Protein AF-A0A6P8T2M9-F1 (afdb_monomer_lite)

Foldseek 3Di:
DDDDDDDDDDDPPDDPPPPPPDPPPVCLLVVLLVVLLVQLVVQCVDPLADVLSVVCSVVLSVQLLCLQQVDQALVLLLVSQLCVLCVLQVRAADPDPSRGGDPDDRCPPVHVPRDRDHPPGPNSVSSSCSSVPPVNSVSSSPRHNDPDCVLVVQLVVLLCVLPPPPDDDDPVSSVVSNVVSVVVSVVCVPDDADADPVRDGDDD

Structure (mmCIF, N/CA/C/O backbone):
data_AF-A0A6P8T2M9-F1
#
_entry.id   AF-A0A6P8T2M9-F1
#
loop_
_atom_site.group_PDB
_atom_site.id
_atom_site.type_symbol
_atom_site.label_atom_id
_atom_site.label_alt_id
_atom_site.label_comp_id
_atom_site.label_asym_id
_atom_site.label_entity_id
_atom_site.label_seq_id
_atom_site.pdbx_PDB_ins_code
_atom_site.Cartn_x
_atom_site.Cartn_y
_atom_site.Cartn_z
_atom_site.occupancy
_atom_site.B_iso_or_equiv
_atom_site.auth_seq_id
_atom_site.auth_comp_id
_atom_site.auth_asym_id
_atom_site.auth_atom_id
_atom_site.pdbx_PDB_model_num
ATOM 1 N N . MET A 1 1 ? 12.873 41.164 -66.338 1.00 36.22 1 MET A N 1
ATOM 2 C CA . MET A 1 1 ? 12.572 39.907 -65.615 1.00 36.22 1 MET A CA 1
ATOM 3 C C . MET A 1 1 ? 12.542 40.234 -64.127 1.00 36.22 1 MET A C 1
ATOM 5 O O . MET A 1 1 ? 13.583 40.484 -63.548 1.00 36.22 1 MET A O 1
ATOM 9 N N . TYR A 1 2 ? 11.404 40.745 -63.668 1.00 24.83 2 TYR A N 1
ATOM 10 C CA . TYR A 1 2 ? 10.386 40.065 -62.851 1.00 24.83 2 TYR A CA 1
ATOM 11 C C . TYR A 1 2 ? 10.741 39.949 -61.359 1.00 24.83 2 TYR A C 1
ATOM 13 O O . TYR A 1 2 ? 11.508 39.104 -60.917 1.00 24.83 2 TYR A O 1
ATOM 21 N N . ILE A 1 3 ? 10.112 40.870 -60.632 1.00 33.56 3 ILE A N 1
ATOM 22 C CA . ILE A 1 3 ? 9.937 40.993 -59.188 1.00 33.56 3 ILE A CA 1
ATOM 23 C C . ILE A 1 3 ? 8.990 39.869 -58.735 1.00 33.56 3 ILE A C 1
ATOM 25 O O . ILE A 1 3 ? 7.999 39.606 -59.415 1.00 33.56 3 ILE A O 1
ATOM 29 N N . GLY A 1 4 ? 9.253 39.231 -57.590 1.00 29.03 4 GLY A N 1
ATOM 30 C CA . GLY A 1 4 ? 8.421 38.136 -57.081 1.00 29.03 4 GLY A CA 1
ATOM 31 C C . GLY A 1 4 ? 8.500 37.973 -55.564 1.00 29.03 4 GLY A C 1
ATOM 32 O O . GLY A 1 4 ? 9.333 37.243 -55.044 1.00 29.03 4 GLY A O 1
ATOM 33 N N . TRP A 1 5 ? 7.612 38.681 -54.871 1.00 25.11 5 TRP A N 1
ATOM 34 C CA . TRP A 1 5 ? 7.290 38.583 -53.448 1.00 25.11 5 TRP A CA 1
ATOM 35 C C . TRP A 1 5 ? 6.968 37.150 -52.987 1.00 25.11 5 TRP A C 1
ATOM 37 O O . TRP A 1 5 ? 6.127 36.517 -53.616 1.00 25.11 5 TRP A O 1
ATOM 47 N N . TYR A 1 6 ? 7.424 36.728 -51.794 1.00 26.55 6 TYR A N 1
ATOM 48 C CA . TYR A 1 6 ? 6.519 36.039 -50.854 1.00 26.55 6 TYR A CA 1
ATOM 49 C C . TYR A 1 6 ? 6.975 36.060 -49.378 1.00 26.55 6 TYR A C 1
ATOM 51 O O . TYR A 1 6 ? 7.909 35.388 -48.961 1.00 26.55 6 TYR A O 1
ATOM 59 N N . LYS A 1 7 ? 6.220 36.850 -48.605 1.00 33.34 7 LYS A N 1
ATOM 60 C CA . LYS A 1 7 ? 5.746 36.660 -47.221 1.00 33.34 7 LYS A CA 1
ATOM 61 C C . LYS A 1 7 ? 6.699 36.119 -46.140 1.00 33.34 7 LYS A C 1
ATOM 63 O O . LYS A 1 7 ? 6.893 34.921 -45.971 1.00 33.34 7 LYS A O 1
ATOM 68 N N . ARG A 1 8 ? 7.021 37.046 -45.226 1.00 34.53 8 ARG A N 1
ATOM 69 C CA . ARG A 1 8 ? 6.901 36.881 -43.763 1.00 34.53 8 ARG A CA 1
ATOM 70 C C . ARG A 1 8 ? 5.846 35.821 -43.398 1.00 34.53 8 ARG A C 1
ATOM 72 O O . ARG A 1 8 ? 4.651 36.075 -43.533 1.00 34.53 8 ARG A O 1
ATOM 79 N N . GLN A 1 9 ? 6.289 34.678 -42.887 1.00 30.14 9 GLN A N 1
ATOM 80 C CA . GLN A 1 9 ? 5.485 33.824 -42.017 1.00 30.14 9 GLN A CA 1
ATOM 81 C C . GLN A 1 9 ? 5.835 34.206 -40.580 1.00 30.14 9 GLN A C 1
ATOM 83 O O . GLN A 1 9 ? 6.997 34.197 -40.174 1.00 30.14 9 GLN A O 1
ATOM 88 N N . ALA A 1 10 ? 4.814 34.642 -39.853 1.00 30.92 10 ALA A N 1
ATOM 89 C CA . ALA A 1 10 ? 4.887 35.016 -38.457 1.00 30.92 10 ALA A CA 1
ATOM 90 C C . ALA A 1 10 ? 5.333 33.822 -37.605 1.00 30.92 10 ALA A C 1
ATOM 92 O O . ALA A 1 10 ? 4.840 32.707 -37.753 1.00 30.92 10 ALA A O 1
ATOM 93 N N . GLN A 1 11 ? 6.244 34.084 -36.675 1.00 30.66 11 GLN A N 1
ATOM 94 C CA . GLN A 1 11 ? 6.607 33.148 -35.626 1.00 30.66 11 GLN A CA 1
ATOM 95 C C . GLN A 1 11 ? 5.425 32.988 -34.658 1.00 30.66 11 GLN A C 1
ATOM 97 O O . GLN A 1 11 ? 5.020 33.985 -34.049 1.00 30.66 11 GLN A O 1
ATOM 102 N N . PRO A 1 12 ? 4.867 31.780 -34.457 1.00 30.19 12 PRO A N 1
ATOM 103 C CA . PRO A 1 12 ? 3.948 31.578 -33.354 1.00 30.19 12 PRO A CA 1
ATOM 104 C C . PRO A 1 12 ? 4.740 31.676 -32.045 1.00 30.19 12 PRO A C 1
ATOM 106 O O . PRO A 1 12 ? 5.520 30.794 -31.682 1.00 30.19 12 PRO A O 1
ATOM 109 N N . ARG A 1 13 ? 4.536 32.782 -31.320 1.00 39.72 13 ARG A N 1
ATOM 110 C CA . ARG A 1 13 ? 4.833 32.860 -29.888 1.00 39.72 13 ARG A CA 1
ATOM 111 C C . ARG A 1 13 ? 3.924 31.851 -29.195 1.00 39.72 13 ARG A C 1
ATOM 113 O O . ARG A 1 13 ? 2.711 32.034 -29.195 1.00 39.72 13 ARG A O 1
ATOM 120 N N . GLY A 1 14 ? 4.500 30.805 -28.609 1.00 38.84 14 GLY A N 1
ATOM 121 C CA . GLY A 1 14 ? 3.731 29.890 -27.763 1.00 38.84 14 GLY A CA 1
ATOM 122 C C . GLY A 1 14 ? 4.088 28.411 -27.845 1.00 38.84 14 GLY A C 1
ATOM 123 O O . GLY A 1 14 ? 3.194 27.588 -27.699 1.00 38.84 14 GLY A O 1
ATOM 124 N N . ALA A 1 15 ? 5.353 28.033 -28.018 1.00 27.72 15 ALA A N 1
ATOM 125 C CA . ALA A 1 15 ? 5.779 26.682 -27.664 1.00 27.72 15 ALA A CA 1
ATOM 126 C C . ALA A 1 15 ? 6.434 26.740 -26.281 1.00 27.72 15 ALA A C 1
ATOM 128 O O . ALA A 1 15 ? 7.616 27.041 -26.148 1.00 27.72 15 ALA A O 1
ATOM 129 N N . LYS A 1 16 ? 5.642 26.497 -25.227 1.00 30.25 16 LYS A N 1
ATOM 130 C CA . LYS A 1 16 ? 6.207 26.139 -23.923 1.00 30.25 16 LYS A CA 1
ATOM 131 C C . LYS A 1 16 ? 6.989 24.850 -24.136 1.00 30.25 16 LYS A C 1
ATOM 133 O O . LYS A 1 16 ? 6.386 23.796 -24.335 1.00 30.25 16 LYS A O 1
ATOM 138 N N . GLU A 1 17 ? 8.309 24.958 -24.116 1.00 25.72 17 GLU A N 1
ATOM 139 C CA . GLU A 1 17 ? 9.211 23.822 -24.051 1.00 25.72 17 GLU A CA 1
ATOM 140 C C . GLU A 1 17 ? 8.776 22.950 -22.871 1.00 25.72 17 GLU A C 1
ATOM 142 O O . GLU A 1 17 ? 8.844 23.342 -21.699 1.00 25.72 17 GLU A O 1
ATOM 147 N N . LYS A 1 18 ? 8.184 21.796 -23.190 1.00 28.03 18 LYS A N 1
ATOM 148 C CA . LYS A 1 18 ? 7.764 20.835 -22.181 1.00 28.03 18 LYS A CA 1
ATOM 149 C C . LYS A 1 18 ? 9.043 20.318 -21.544 1.00 28.03 18 LYS A C 1
ATOM 151 O O . LYS A 1 18 ? 9.732 19.498 -22.141 1.00 28.03 18 LYS A O 1
ATOM 156 N N . ARG A 1 19 ? 9.348 20.811 -20.335 1.00 30.70 19 ARG A N 1
ATOM 157 C CA . ARG A 1 19 ? 10.313 20.186 -19.419 1.00 30.70 19 ARG A CA 1
ATOM 158 C C . ARG A 1 19 ? 10.136 18.678 -19.528 1.00 30.70 19 ARG A C 1
ATOM 160 O O . ARG A 1 19 ? 9.033 18.188 -19.276 1.00 30.70 19 ARG A O 1
ATOM 167 N N . GLY A 1 20 ? 11.204 18.004 -19.950 1.00 28.78 20 GLY A N 1
ATOM 168 C CA . GLY A 1 20 ? 11.226 16.571 -20.202 1.00 28.78 20 GLY A CA 1
ATOM 169 C C . GLY A 1 20 ? 10.484 15.810 -19.111 1.00 28.78 20 GLY A C 1
ATOM 170 O O . GLY A 1 20 ? 10.698 16.058 -17.919 1.00 28.78 20 GLY A O 1
ATOM 171 N N . SER A 1 21 ? 9.577 14.926 -19.535 1.00 33.12 21 SER A N 1
ATOM 172 C CA . SER A 1 21 ? 8.858 14.009 -18.658 1.00 33.12 21 SER A CA 1
ATOM 173 C C . SER A 1 21 ? 9.838 13.365 -17.691 1.00 33.12 21 SER A C 1
ATOM 175 O O . SER A 1 21 ? 10.698 12.571 -18.068 1.00 33.12 21 SER A O 1
ATOM 177 N N . ARG A 1 22 ? 9.700 13.729 -16.419 1.00 32.38 22 ARG A N 1
ATOM 178 C CA . ARG A 1 22 ? 10.316 13.014 -15.313 1.00 32.38 22 ARG A CA 1
ATOM 179 C C . ARG A 1 22 ? 9.836 11.564 -15.424 1.00 32.38 22 ARG A C 1
ATOM 181 O O . ARG A 1 22 ? 8.629 11.337 -15.423 1.00 32.38 22 ARG A O 1
ATOM 188 N N . CYS A 1 23 ? 10.766 10.625 -15.599 1.00 30.77 23 CYS A N 1
ATOM 189 C CA . CYS A 1 23 ? 10.486 9.194 -15.706 1.00 30.77 23 CYS A CA 1
ATOM 190 C C . CYS A 1 23 ? 9.578 8.763 -14.541 1.00 30.77 23 CYS A C 1
ATOM 192 O O . CYS A 1 23 ? 9.981 8.788 -13.380 1.00 30.77 23 CYS A O 1
ATOM 194 N N . SER A 1 24 ? 8.317 8.465 -14.846 1.00 36.34 24 SER A N 1
ATOM 195 C CA . SER A 1 24 ? 7.206 8.413 -13.888 1.00 36.34 24 SER A CA 1
ATOM 196 C C . SER A 1 24 ? 7.017 7.055 -13.208 1.00 36.34 24 SER A C 1
ATOM 198 O O . SER A 1 24 ? 5.996 6.840 -12.563 1.00 36.34 24 SER A O 1
ATOM 200 N N . TYR A 1 25 ? 7.970 6.130 -13.335 1.00 39.38 25 TYR A N 1
ATOM 201 C CA . TYR A 1 25 ? 7.783 4.757 -12.853 1.00 39.38 25 TYR A CA 1
ATOM 202 C C . TYR A 1 25 ? 8.353 4.497 -11.451 1.00 39.38 25 TYR A C 1
ATOM 204 O O . TYR A 1 25 ? 7.703 3.8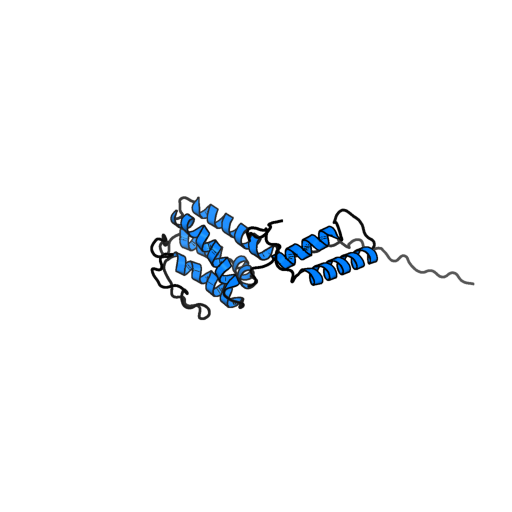22 -10.657 1.00 39.38 25 TYR A O 1
ATOM 212 N N . ILE A 1 26 ? 9.484 5.113 -11.094 1.00 37.62 26 ILE A N 1
ATOM 213 C CA . ILE A 1 26 ? 10.164 4.890 -9.799 1.00 37.62 26 ILE A CA 1
ATOM 214 C C . ILE A 1 26 ? 9.433 5.603 -8.633 1.00 37.62 26 ILE A C 1
ATOM 216 O O . ILE A 1 26 ? 9.494 5.186 -7.483 1.00 37.62 26 ILE A O 1
ATOM 220 N N . SER A 1 27 ? 8.646 6.638 -8.941 1.00 40.16 27 SER A N 1
ATOM 221 C CA . SER A 1 27 ? 7.937 7.498 -7.976 1.00 40.16 27 SER A CA 1
ATOM 222 C C . SER A 1 27 ? 6.605 6.911 -7.467 1.00 40.16 27 SER A C 1
ATOM 224 O O . SER A 1 27 ? 6.139 7.260 -6.387 1.00 40.16 27 SER A O 1
ATOM 226 N N . SER A 1 28 ? 5.987 5.967 -8.185 1.00 49.19 28 SER A N 1
ATOM 227 C CA . SER A 1 28 ? 4.598 5.569 -7.894 1.00 49.19 28 SER A CA 1
ATOM 228 C C . SER A 1 28 ? 4.406 4.734 -6.618 1.00 49.19 28 SER A C 1
ATOM 230 O O . SER A 1 28 ? 3.353 4.816 -5.995 1.00 49.19 28 SER A O 1
ATOM 232 N N . TYR A 1 29 ? 5.395 3.953 -6.181 1.00 52.91 29 TYR A N 1
ATOM 233 C CA . TYR A 1 29 ? 5.235 3.090 -5.002 1.00 52.91 29 TYR A CA 1
ATOM 234 C C . TYR A 1 29 ? 5.463 3.817 -3.681 1.00 52.91 29 TYR A C 1
ATOM 236 O O . TYR A 1 29 ? 4.662 3.714 -2.752 1.00 52.91 29 TYR A O 1
ATOM 244 N N . VAL A 1 30 ? 6.580 4.538 -3.594 1.00 50.16 30 VAL A N 1
ATOM 245 C CA . VAL A 1 30 ? 7.035 5.174 -2.356 1.00 50.16 30 VAL A CA 1
ATOM 246 C C . VAL A 1 30 ? 6.256 6.466 -2.107 1.00 50.16 30 VAL A C 1
ATOM 248 O O . VAL A 1 30 ? 5.776 6.673 -0.994 1.00 50.16 30 VAL A O 1
ATOM 251 N N . ASP A 1 31 ? 5.993 7.279 -3.135 1.00 52.38 31 ASP A N 1
ATOM 252 C CA . ASP A 1 31 ? 5.296 8.559 -2.938 1.00 52.38 31 ASP A CA 1
ATOM 253 C C . ASP A 1 31 ? 3.825 8.382 -2.530 1.00 52.38 31 ASP A C 1
ATOM 255 O O . ASP A 1 31 ? 3.290 9.183 -1.754 1.00 52.38 31 ASP A O 1
ATOM 259 N N . ASN A 1 32 ? 3.180 7.302 -2.988 1.00 60.28 32 ASN A N 1
ATOM 260 C CA . ASN A 1 32 ? 1.788 7.009 -2.649 1.00 60.28 32 ASN A CA 1
ATOM 261 C C . ASN A 1 32 ? 1.608 6.656 -1.172 1.00 60.28 32 ASN A C 1
ATOM 263 O O . ASN A 1 32 ? 0.703 7.187 -0.516 1.00 60.28 32 ASN A O 1
ATOM 267 N N . TYR A 1 33 ? 2.487 5.821 -0.609 1.00 73.81 33 TYR A N 1
ATOM 268 C CA . TYR A 1 33 ? 2.401 5.512 0.815 1.00 73.81 33 TYR A CA 1
ATOM 269 C C . TYR A 1 33 ? 2.908 6.661 1.693 1.00 73.81 33 TYR A C 1
ATOM 271 O O . TYR A 1 33 ? 2.323 6.911 2.743 1.00 73.81 33 TYR A O 1
ATOM 279 N N . GLU A 1 34 ? 3.934 7.413 1.289 1.00 78.19 34 GLU A N 1
ATOM 280 C CA . GLU A 1 34 ? 4.466 8.510 2.114 1.00 78.19 34 GLU A CA 1
ATOM 281 C C . GLU A 1 34 ? 3.426 9.616 2.369 1.00 78.19 34 GLU A C 1
ATOM 283 O O . GLU A 1 34 ? 3.282 10.109 3.495 1.00 78.19 34 GLU A O 1
ATOM 288 N N . GLY A 1 35 ? 2.626 9.972 1.359 1.00 85.12 35 GLY A N 1
ATOM 289 C CA . GLY A 1 35 ? 1.512 10.911 1.528 1.00 85.12 35 GLY A CA 1
ATOM 290 C C . GLY A 1 35 ? 0.419 10.387 2.469 1.00 85.12 35 GLY A C 1
ATOM 291 O O . GLY A 1 35 ? -0.096 11.136 3.306 1.00 85.12 35 GLY A O 1
ATOM 292 N N . LEU A 1 36 ? 0.080 9.101 2.358 1.00 87.75 36 LEU A N 1
ATOM 293 C CA . LEU A 1 36 ? -0.890 8.417 3.220 1.00 87.75 36 LEU A CA 1
ATOM 294 C C . LEU A 1 36 ? -0.404 8.303 4.667 1.00 87.75 36 LEU A C 1
ATOM 296 O O . LEU A 1 36 ? -1.129 8.666 5.593 1.00 87.75 36 LEU A O 1
ATOM 300 N N . SER A 1 37 ? 0.842 7.876 4.851 1.00 89.25 37 SER A N 1
ATOM 301 C CA . SER A 1 37 ? 1.526 7.725 6.135 1.00 89.25 37 SER A CA 1
ATOM 302 C C . SER A 1 37 ? 1.466 9.014 6.947 1.00 89.25 37 SER A C 1
ATOM 304 O O . SER A 1 37 ? 1.068 9.000 8.110 1.00 89.25 37 SER A O 1
ATOM 306 N N . LYS A 1 38 ? 1.740 10.164 6.315 1.00 91.88 38 LYS A N 1
ATOM 307 C CA . LYS A 1 38 ? 1.642 11.482 6.965 1.00 91.88 38 LYS A CA 1
ATOM 308 C C . LYS A 1 38 ? 0.225 11.804 7.443 1.00 91.88 38 LYS A C 1
ATOM 310 O O . LYS A 1 38 ? 0.063 12.359 8.528 1.00 91.88 38 LYS A O 1
ATOM 315 N N . LYS A 1 39 ? -0.807 11.477 6.658 1.00 92.94 39 LYS A N 1
ATOM 316 C CA . LYS A 1 39 ? -2.210 11.711 7.051 1.00 92.94 39 LYS A CA 1
ATOM 317 C C . LYS A 1 39 ? -2.628 10.803 8.206 1.00 92.94 39 LYS A C 1
ATOM 319 O O . LYS A 1 39 ? -3.231 11.283 9.161 1.00 92.94 39 LYS A O 1
ATOM 324 N N . LEU A 1 40 ? -2.262 9.524 8.144 1.00 93.31 40 LEU A N 1
ATOM 325 C CA . LEU A 1 40 ? -2.531 8.564 9.213 1.00 93.31 40 LEU A CA 1
ATOM 326 C C . LEU A 1 40 ? -1.791 8.946 10.500 1.00 93.31 40 LEU A C 1
ATOM 328 O O . LEU A 1 40 ? -2.384 8.919 11.573 1.00 93.31 40 LEU A O 1
ATOM 332 N N . LEU A 1 41 ? -0.536 9.396 10.405 1.00 93.38 41 LEU A N 1
ATOM 333 C CA . LEU A 1 41 ? 0.230 9.876 11.555 1.00 93.38 41 LEU A CA 1
ATOM 334 C C . LEU A 1 41 ? -0.449 11.079 12.227 1.00 93.38 41 LEU A C 1
ATOM 336 O O . LEU A 1 41 ? -0.566 11.099 13.450 1.00 93.38 41 LEU A O 1
ATOM 340 N N . LYS A 1 42 ? -0.971 12.038 11.452 1.00 94.12 42 LYS A N 1
ATOM 341 C CA . LYS A 1 42 ? -1.748 13.163 12.002 1.00 94.12 42 LYS A CA 1
ATOM 342 C C . LYS A 1 42 ? -2.997 12.701 12.757 1.00 94.12 42 LYS A C 1
ATOM 344 O O . LYS A 1 42 ? -3.309 13.271 13.796 1.00 94.12 42 LYS A O 1
ATOM 349 N N . LEU A 1 43 ? -3.685 11.655 12.287 1.00 93.25 43 LEU A N 1
ATOM 350 C CA . LEU A 1 43 ? -4.810 11.079 13.032 1.00 93.25 43 LEU A CA 1
ATOM 351 C C . LEU A 1 43 ? -4.369 10.503 14.378 1.00 93.25 43 LEU A C 1
ATOM 353 O O . LEU A 1 43 ? -5.057 10.712 15.367 1.00 93.25 43 LEU A O 1
ATOM 357 N N . THR A 1 44 ? -3.205 9.850 14.452 1.00 92.12 44 THR A N 1
ATOM 358 C CA . THR A 1 44 ? -2.698 9.311 15.732 1.00 92.12 44 THR A CA 1
ATOM 359 C C . THR A 1 44 ? -2.349 10.384 16.766 1.00 92.12 44 THR A C 1
ATOM 361 O O . THR A 1 44 ? -2.205 10.069 17.942 1.00 92.12 44 THR A O 1
ATOM 364 N N . GLN A 1 45 ? -2.187 11.636 16.333 1.00 91.75 45 GLN A N 1
ATOM 365 C CA . GLN A 1 45 ? -1.905 12.788 17.193 1.00 91.75 45 GLN A CA 1
ATOM 366 C C . GLN A 1 45 ? -3.185 13.523 17.621 1.00 91.75 45 GLN A C 1
ATOM 368 O O . GLN A 1 45 ? -3.132 14.401 18.480 1.00 91.75 45 GLN A O 1
ATOM 373 N N . ASN A 1 46 ? -4.331 13.195 17.019 1.00 91.69 46 ASN A N 1
ATOM 374 C CA . ASN A 1 46 ? -5.609 13.809 17.343 1.00 91.69 46 ASN A CA 1
ATOM 375 C C . ASN A 1 46 ? -6.207 13.154 18.600 1.00 91.69 46 ASN A C 1
ATOM 377 O O . ASN A 1 46 ? -6.337 11.934 18.656 1.00 91.69 46 ASN A O 1
ATOM 381 N N . LYS A 1 47 ? -6.607 13.971 19.581 1.00 88.44 47 LYS A N 1
ATOM 382 C CA . LYS A 1 47 ? -7.174 13.519 20.863 1.00 88.44 47 LYS A CA 1
ATOM 383 C C . LYS A 1 47 ? -8.504 12.768 20.718 1.00 88.44 47 LYS A C 1
ATOM 385 O O . LYS A 1 47 ? -8.798 11.920 21.549 1.00 88.44 47 LYS A O 1
ATOM 390 N N . ASP A 1 48 ? -9.268 13.037 19.658 1.00 87.81 48 ASP A N 1
ATOM 391 C CA . ASP A 1 48 ? -10.537 12.349 19.371 1.00 87.81 48 ASP A CA 1
ATOM 392 C C . ASP A 1 48 ? -10.328 10.945 18.778 1.00 87.81 48 ASP A C 1
ATOM 394 O O . ASP A 1 48 ? -11.290 10.212 18.544 1.00 87.81 48 ASP A O 1
ATOM 398 N N . CYS A 1 49 ? -9.088 10.602 18.413 1.00 89.12 49 CYS A N 1
ATOM 399 C CA . CYS A 1 49 ? -8.748 9.355 17.743 1.00 89.12 49 CYS A CA 1
ATOM 400 C C . CYS A 1 49 ? -8.090 8.365 18.705 1.00 89.12 49 CYS A C 1
ATOM 402 O O . CYS A 1 49 ? -7.303 8.715 19.580 1.00 89.12 49 CYS A O 1
ATOM 404 N N . ASP A 1 50 ? -8.394 7.092 18.490 1.00 87.69 50 ASP A N 1
ATOM 405 C CA . ASP A 1 50 ? -7.885 5.982 19.277 1.00 87.69 50 ASP A CA 1
ATOM 406 C C . ASP A 1 50 ? -6.373 5.827 19.046 1.00 87.69 50 ASP A C 1
ATOM 408 O O . ASP A 1 50 ? -5.898 5.643 17.917 1.00 87.69 50 ASP A O 1
ATOM 412 N N . THR A 1 51 ? -5.607 5.864 20.137 1.00 87.88 51 THR A N 1
ATOM 413 C CA . THR A 1 51 ? -4.144 5.729 20.134 1.00 87.88 51 THR A CA 1
ATOM 414 C C . THR A 1 51 ? -3.684 4.378 19.584 1.00 87.88 51 THR A C 1
ATOM 416 O O . THR A 1 51 ? -2.560 4.264 19.077 1.00 87.88 51 THR A O 1
ATOM 419 N N . LYS A 1 52 ? -4.563 3.364 19.587 1.00 90.94 52 LYS A N 1
ATOM 420 C CA . LYS A 1 52 ? -4.325 2.047 18.980 1.00 90.94 52 LYS A CA 1
ATOM 421 C C . LYS A 1 52 ? -3.958 2.130 17.498 1.00 90.94 52 LYS A C 1
ATOM 423 O O . LYS A 1 52 ? -3.168 1.304 17.038 1.00 90.94 52 LYS A O 1
ATOM 428 N N . LEU A 1 53 ? -4.426 3.150 16.766 1.00 91.50 53 LEU A N 1
ATOM 429 C CA . LEU A 1 53 ? -4.086 3.355 15.350 1.00 91.50 53 LEU A CA 1
ATOM 430 C C . LEU A 1 53 ? -2.568 3.427 15.118 1.00 91.50 53 LEU A C 1
ATOM 432 O O . LEU A 1 53 ? -2.066 2.927 14.111 1.00 91.50 53 LEU A O 1
ATOM 436 N N . LYS A 1 54 ? -1.803 3.975 16.071 1.00 91.94 54 LYS A N 1
ATOM 437 C CA . LYS A 1 54 ? -0.340 4.081 15.958 1.00 91.94 54 LYS A CA 1
ATOM 438 C C . LYS A 1 54 ? 0.333 2.715 15.807 1.00 91.94 54 LYS A C 1
ATOM 440 O O . LYS A 1 54 ? 1.291 2.586 15.047 1.00 91.94 54 LYS A O 1
ATOM 445 N N . ARG A 1 55 ? -0.193 1.682 16.475 1.00 91.00 55 ARG A N 1
ATOM 446 C CA . ARG A 1 55 ? 0.318 0.301 16.393 1.00 91.00 55 ARG A CA 1
ATOM 447 C C . ARG A 1 55 ? 0.004 -0.357 15.044 1.00 91.00 55 ARG A C 1
ATOM 449 O O . ARG A 1 55 ? 0.690 -1.297 14.652 1.00 91.00 55 ARG A O 1
ATOM 456 N N . TRP A 1 56 ? -0.964 0.176 14.300 1.00 92.50 56 TRP A N 1
ATOM 457 C CA . TRP A 1 56 ? -1.345 -0.320 12.980 1.00 92.50 56 TRP A CA 1
ATOM 458 C C . TRP A 1 56 ? -0.569 0.298 11.822 1.00 92.50 56 TRP A C 1
ATOM 460 O O . TRP A 1 56 ? -0.507 -0.329 10.772 1.00 92.50 56 TRP A O 1
ATOM 470 N N . LEU A 1 57 ? 0.086 1.454 11.984 1.00 91.50 57 LEU A N 1
ATOM 471 C CA . LEU A 1 57 ? 0.772 2.143 10.877 1.00 91.50 57 LEU A CA 1
ATOM 472 C C . LEU A 1 57 ? 1.756 1.242 10.114 1.00 91.50 57 LEU A C 1
ATOM 474 O O . LEU A 1 57 ? 1.798 1.263 8.886 1.00 91.50 57 LEU A O 1
ATOM 478 N N . ARG A 1 58 ? 2.523 0.408 10.828 1.00 88.62 58 ARG A N 1
ATOM 479 C CA . ARG A 1 58 ? 3.433 -0.557 10.192 1.00 88.62 58 ARG A CA 1
ATOM 480 C C . ARG A 1 58 ? 2.674 -1.648 9.435 1.00 88.62 58 ARG A C 1
ATOM 482 O O . ARG A 1 58 ? 3.088 -2.020 8.346 1.00 88.62 58 ARG A O 1
ATOM 489 N N . SER A 1 59 ? 1.569 -2.133 9.995 1.00 90.00 59 SER A N 1
ATOM 490 C CA . SER A 1 59 ? 0.736 -3.158 9.359 1.00 90.00 59 SER A CA 1
ATOM 491 C C . SER A 1 59 ? 0.044 -2.616 8.109 1.00 90.00 59 SER A C 1
ATOM 493 O O . SER A 1 59 ? 0.067 -3.283 7.088 1.00 90.00 59 SER A O 1
ATOM 495 N N . ILE A 1 60 ? -0.474 -1.383 8.147 1.00 92.00 60 ILE A N 1
ATOM 496 C CA . ILE A 1 60 ? -1.070 -0.704 6.984 1.00 92.00 60 ILE A CA 1
ATOM 497 C C . ILE A 1 60 ? -0.028 -0.565 5.868 1.00 92.00 60 ILE A C 1
ATOM 499 O O . ILE A 1 60 ? -0.311 -0.909 4.723 1.00 92.00 60 ILE A O 1
ATOM 503 N N . LYS A 1 61 ? 1.195 -0.128 6.209 1.00 89.00 61 LYS A N 1
ATOM 504 C CA . LYS A 1 61 ? 2.327 -0.079 5.271 1.00 89.00 61 LYS A CA 1
ATOM 505 C C . LYS A 1 61 ? 2.549 -1.438 4.613 1.00 89.00 61 LYS A C 1
ATOM 507 O O . LYS A 1 61 ? 2.522 -1.547 3.392 1.00 89.00 61 LYS A O 1
ATOM 512 N N . ASN A 1 62 ? 2.743 -2.469 5.430 1.00 87.12 62 ASN A N 1
ATOM 513 C CA . ASN A 1 62 ? 3.024 -3.821 4.958 1.00 87.12 62 ASN A CA 1
ATOM 514 C C . ASN A 1 62 ? 1.872 -4.392 4.122 1.00 87.12 62 ASN A C 1
ATOM 516 O O . ASN A 1 62 ? 2.129 -5.113 3.165 1.00 87.12 62 ASN A O 1
ATOM 520 N N . HIS A 1 63 ? 0.625 -4.035 4.434 1.00 90.06 63 HIS A N 1
ATOM 521 C CA . HIS A 1 63 ? -0.555 -4.493 3.705 1.00 90.06 63 HIS A CA 1
ATOM 522 C C . HIS A 1 63 ? -0.629 -3.936 2.285 1.00 90.06 63 HIS A C 1
ATOM 524 O O . HIS A 1 63 ? -0.997 -4.675 1.376 1.00 90.06 63 HIS A O 1
ATOM 530 N N . VAL A 1 64 ? -0.227 -2.676 2.058 1.00 88.12 64 VAL A N 1
ATOM 531 C CA . VAL A 1 64 ? -0.092 -2.124 0.691 1.00 88.12 64 VAL A CA 1
ATOM 532 C C . VAL A 1 64 ? 0.913 -2.941 -0.110 1.00 88.12 64 VAL A C 1
ATOM 534 O O . VAL A 1 64 ? 0.621 -3.340 -1.236 1.00 88.12 64 VAL A O 1
ATOM 537 N N . TYR A 1 65 ? 2.087 -3.202 0.474 1.00 84.88 65 TYR A N 1
ATOM 538 C CA . TYR A 1 65 ? 3.128 -3.979 -0.198 1.00 84.88 65 TYR A CA 1
ATOM 539 C C . TYR A 1 65 ? 2.652 -5.386 -0.504 1.00 84.88 65 TYR A C 1
ATOM 541 O O . TYR A 1 65 ? 2.754 -5.827 -1.642 1.00 84.88 65 TYR A O 1
ATOM 549 N N . TRP A 1 66 ? 2.089 -6.061 0.494 1.00 89.25 66 TRP A N 1
ATOM 550 C CA . TRP A 1 66 ? 1.554 -7.398 0.327 1.00 89.25 66 TRP A CA 1
ATOM 551 C C . TRP A 1 66 ? 0.474 -7.419 -0.753 1.00 89.25 66 TRP A C 1
ATOM 553 O O . TRP A 1 66 ? 0.575 -8.223 -1.671 1.00 89.25 66 TRP A O 1
ATOM 563 N N . SER A 1 67 ? -0.490 -6.495 -0.726 1.00 89.44 67 SER A N 1
ATOM 564 C CA . SER A 1 67 ? -1.537 -6.393 -1.752 1.00 89.44 67 SER A CA 1
ATOM 565 C C . SER A 1 67 ? -0.941 -6.248 -3.152 1.00 89.44 67 SER A C 1
ATOM 567 O O . SER A 1 67 ? -1.383 -6.928 -4.070 1.00 89.44 67 SER A O 1
ATOM 569 N N . ALA A 1 68 ? 0.093 -5.418 -3.313 1.00 87.25 68 ALA A N 1
ATOM 570 C CA . ALA A 1 68 ? 0.748 -5.205 -4.599 1.00 87.25 68 ALA A CA 1
ATOM 571 C C . ALA A 1 68 ? 1.480 -6.450 -5.120 1.00 87.25 68 ALA A C 1
ATOM 573 O O . ALA A 1 68 ? 1.391 -6.741 -6.309 1.00 87.25 68 ALA A O 1
ATOM 574 N N . THR A 1 69 ? 2.205 -7.164 -4.258 1.00 85.94 69 THR A N 1
ATOM 575 C CA . THR A 1 69 ? 3.150 -8.220 -4.667 1.00 85.94 69 THR A CA 1
ATOM 576 C C . THR A 1 69 ? 2.522 -9.604 -4.751 1.00 85.94 69 THR A C 1
ATOM 578 O O . THR A 1 69 ? 3.031 -10.470 -5.453 1.00 85.94 69 THR A O 1
ATOM 581 N N . SER A 1 70 ? 1.416 -9.824 -4.047 1.00 85.06 70 SER A N 1
ATOM 582 C CA . SER A 1 70 ? 0.760 -11.132 -3.956 1.00 85.06 70 SER A CA 1
ATOM 583 C C . SER A 1 70 ? -0.344 -11.355 -4.994 1.00 85.06 70 SER A C 1
ATOM 585 O O . SER A 1 70 ? -0.975 -12.411 -4.992 1.00 85.06 70 SER A O 1
ATOM 587 N N . THR A 1 71 ? -0.589 -10.381 -5.873 1.00 86.38 71 THR A N 1
ATOM 588 C CA . THR A 1 71 ? -1.485 -10.517 -7.027 1.00 86.38 71 THR A CA 1
ATOM 589 C C . THR A 1 71 ? -1.006 -9.653 -8.195 1.00 86.38 71 THR A C 1
ATOM 591 O O . THR A 1 71 ? -0.412 -8.586 -8.027 1.00 86.38 71 THR A O 1
ATOM 594 N N . THR A 1 72 ? -1.279 -10.104 -9.415 1.00 85.50 72 THR A N 1
ATOM 595 C CA . THR A 1 72 ? -1.04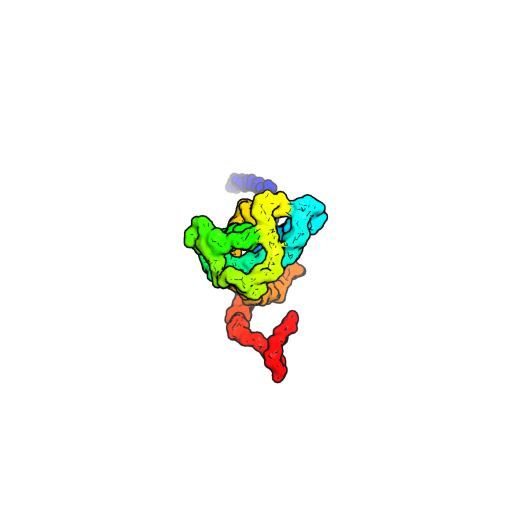2 -9.339 -10.643 1.00 85.50 72 THR A CA 1
ATOM 596 C C . THR A 1 72 ? -2.237 -8.449 -11.004 1.00 85.50 72 THR A C 1
ATOM 598 O O . THR A 1 72 ? -2.045 -7.401 -11.627 1.00 85.50 72 THR A O 1
ATOM 601 N N . SER A 1 73 ? -3.447 -8.792 -10.546 1.00 92.19 73 SER A N 1
ATOM 602 C CA . SER A 1 73 ? -4.712 -8.139 -10.900 1.00 92.19 73 SER A CA 1
ATOM 603 C C . SER A 1 73 ? -4.915 -6.811 -10.164 1.00 92.19 73 SER A C 1
ATOM 605 O O . SER A 1 73 ? -4.899 -6.745 -8.937 1.00 92.19 73 SER A O 1
ATOM 607 N N . GLY A 1 74 ? -5.142 -5.731 -10.918 1.00 89.62 74 GLY A N 1
ATOM 608 C CA . GLY A 1 74 ? -5.444 -4.401 -10.369 1.00 89.62 74 GLY A CA 1
ATOM 609 C C . GLY A 1 74 ? -6.691 -4.370 -9.471 1.00 89.62 74 GLY A C 1
ATOM 610 O O . GLY A 1 74 ? -6.596 -3.903 -8.336 1.00 89.62 74 GLY A O 1
ATOM 611 N N . PRO A 1 75 ? -7.851 -4.879 -9.928 1.00 94.75 75 PRO A N 1
ATOM 612 C CA . PRO A 1 75 ? -9.060 -4.972 -9.106 1.00 94.75 75 PRO A CA 1
ATOM 613 C C . PRO A 1 75 ? -8.864 -5.765 -7.810 1.00 94.75 75 PRO A C 1
ATOM 615 O O . PRO A 1 75 ? -9.332 -5.348 -6.757 1.00 94.75 75 PRO A O 1
ATOM 618 N N . GLU A 1 76 ? -8.102 -6.858 -7.853 1.00 94.00 76 GLU A N 1
ATOM 619 C CA . GLU A 1 76 ? -7.837 -7.668 -6.661 1.00 94.00 76 GLU A CA 1
ATOM 620 C C . GLU A 1 76 ? -6.943 -6.934 -5.645 1.00 94.00 76 GLU A C 1
ATOM 622 O O . GLU A 1 76 ? -7.172 -7.027 -4.440 1.00 94.00 76 GLU A O 1
ATOM 627 N N . LYS A 1 77 ? -5.974 -6.125 -6.107 1.00 93.50 77 LYS A N 1
ATOM 628 C CA . LYS A 1 77 ? -5.191 -5.222 -5.235 1.00 93.50 77 LYS A CA 1
ATOM 629 C C . LYS A 1 77 ? -6.094 -4.252 -4.489 1.00 93.50 77 LYS A C 1
ATOM 631 O O . LYS A 1 77 ? -5.875 -3.997 -3.307 1.00 93.50 77 LYS A O 1
ATOM 636 N N . VAL A 1 78 ? -7.099 -3.714 -5.180 1.00 94.44 78 VAL A N 1
ATOM 637 C CA . VAL A 1 78 ? -8.086 -2.811 -4.582 1.00 94.44 78 VAL A CA 1
ATOM 638 C C . VAL A 1 78 ? -8.935 -3.554 -3.556 1.00 94.44 78 VAL A C 1
ATOM 640 O O . VAL A 1 78 ? -9.036 -3.058 -2.440 1.00 94.44 78 VAL A O 1
ATOM 643 N N . ALA A 1 79 ? -9.449 -4.743 -3.880 1.00 95.69 79 ALA A N 1
ATOM 644 C CA . ALA A 1 79 ? -10.248 -5.560 -2.962 1.00 95.69 79 ALA A CA 1
ATOM 645 C C . ALA A 1 79 ? -9.483 -5.903 -1.670 1.00 95.69 79 ALA A C 1
ATOM 647 O O . ALA A 1 79 ? -9.980 -5.688 -0.561 1.00 95.69 79 ALA A O 1
ATOM 648 N N . ARG A 1 80 ? -8.225 -6.350 -1.801 1.00 94.38 80 ARG A N 1
ATOM 649 C CA . ARG A 1 80 ? -7.319 -6.599 -0.664 1.00 94.38 80 ARG A CA 1
ATOM 650 C C . ARG A 1 80 ? -7.051 -5.328 0.137 1.00 94.38 80 ARG A C 1
ATOM 652 O O . ARG A 1 80 ? -6.995 -5.366 1.360 1.00 94.38 80 ARG A O 1
ATOM 659 N N . TRP A 1 81 ? -6.883 -4.187 -0.523 1.00 94.31 81 TRP A N 1
ATOM 660 C CA . TRP A 1 81 ? -6.651 -2.917 0.160 1.00 94.31 81 TRP A CA 1
ATOM 661 C C . TRP A 1 81 ? -7.877 -2.430 0.935 1.00 94.31 81 TRP A C 1
ATOM 663 O O . TRP A 1 81 ? -7.746 -2.017 2.085 1.00 94.31 81 TRP A O 1
ATOM 673 N N . THR A 1 82 ? -9.069 -2.486 0.343 1.00 94.62 82 THR A N 1
ATOM 674 C CA . THR A 1 82 ? -10.307 -2.044 0.998 1.00 94.62 82 THR A CA 1
ATOM 675 C C . THR A 1 82 ? -10.686 -2.949 2.161 1.00 94.62 82 THR A C 1
ATOM 677 O O . THR A 1 82 ? -11.178 -2.460 3.179 1.00 94.62 82 THR A O 1
ATOM 680 N N . SER A 1 83 ? -10.375 -4.245 2.074 1.00 95.12 83 SER A N 1
ATOM 681 C CA . SER A 1 83 ? -10.610 -5.188 3.168 1.00 95.12 83 SER A CA 1
ATOM 682 C C . SER A 1 83 ? -9.795 -4.886 4.432 1.00 95.12 83 SER A C 1
ATOM 684 O O . SER A 1 83 ? -10.186 -5.288 5.529 1.00 95.12 83 SER A O 1
ATOM 686 N N . LEU A 1 84 ? -8.722 -4.090 4.325 1.00 94.06 84 LEU A N 1
ATOM 687 C CA . LEU A 1 84 ? -7.936 -3.631 5.472 1.00 94.06 84 LEU A CA 1
ATOM 688 C C . LEU A 1 84 ? -8.790 -2.890 6.505 1.00 94.06 84 LEU A C 1
ATOM 690 O O . LEU A 1 84 ? -8.545 -3.028 7.699 1.00 94.06 84 LEU A O 1
ATOM 694 N N . VAL A 1 85 ? -9.799 -2.125 6.074 1.00 94.50 85 VAL A N 1
ATOM 695 C CA . VAL A 1 85 ? -10.707 -1.416 6.994 1.00 94.50 85 VAL A CA 1
ATOM 696 C C . VAL A 1 85 ? -11.456 -2.411 7.881 1.00 94.50 85 VAL A C 1
ATOM 698 O O . VAL A 1 85 ? -11.560 -2.198 9.088 1.00 94.50 85 VAL A O 1
ATOM 701 N N . ASN A 1 86 ? -11.883 -3.539 7.312 1.00 93.38 86 ASN A N 1
ATOM 702 C CA . ASN A 1 86 ? -12.495 -4.638 8.053 1.00 93.38 86 ASN A CA 1
ATOM 703 C C . ASN A 1 86 ? -11.480 -5.326 8.975 1.00 93.38 86 ASN A C 1
ATOM 705 O O . ASN A 1 86 ? -11.762 -5.545 10.155 1.00 93.38 86 ASN A O 1
ATOM 709 N N . HIS A 1 87 ? -10.257 -5.565 8.498 1.00 92.50 87 HIS A N 1
ATOM 710 C CA . HIS A 1 87 ? -9.203 -6.179 9.314 1.00 92.50 87 HIS A CA 1
ATOM 711 C C . HIS A 1 87 ? -8.832 -5.325 10.537 1.00 92.50 87 HIS A C 1
ATOM 713 O O . HIS A 1 87 ? -8.631 -5.860 11.629 1.00 92.50 87 HIS A O 1
ATOM 719 N N . LEU A 1 88 ? -8.826 -3.994 10.406 1.00 92.62 88 LEU A N 1
ATOM 720 C CA . LEU A 1 88 ? -8.579 -3.063 11.518 1.00 92.62 88 LEU A CA 1
ATOM 721 C C . LEU A 1 88 ? -9.582 -3.218 12.674 1.00 92.62 88 LEU A C 1
ATOM 723 O O . LEU A 1 88 ? -9.231 -2.921 13.818 1.00 92.62 88 LEU A O 1
ATOM 727 N N . GLN A 1 89 ? -10.796 -3.697 12.392 1.00 92.50 89 GLN A N 1
ATOM 728 C CA . GLN A 1 89 ? -11.864 -3.950 13.367 1.00 92.50 89 GLN A CA 1
ATOM 729 C C . GLN A 1 89 ? -12.085 -5.445 13.660 1.00 92.50 89 GLN A C 1
ATOM 731 O O . GLN A 1 89 ? -13.128 -5.823 14.186 1.00 92.50 89 GLN A O 1
ATOM 736 N N . ASN A 1 90 ? -11.097 -6.294 13.355 1.00 91.88 90 ASN A N 1
ATOM 737 C CA . ASN A 1 90 ? -11.135 -7.749 13.553 1.00 91.88 90 ASN A CA 1
ATOM 738 C C . ASN A 1 90 ? -12.190 -8.490 12.712 1.00 91.88 90 ASN A C 1
ATOM 740 O O . ASN A 1 90 ? -12.638 -9.577 13.077 1.00 91.88 90 ASN A O 1
ATOM 744 N N . VAL A 1 91 ? -12.595 -7.916 11.582 1.00 92.06 91 VAL A N 1
ATOM 745 C CA . VAL A 1 91 ? -13.503 -8.554 10.629 1.00 92.06 91 VAL A CA 1
ATOM 746 C C . VAL A 1 91 ? -12.666 -9.129 9.490 1.00 92.06 91 VAL A C 1
ATOM 748 O O . VAL A 1 91 ? -12.036 -8.391 8.738 1.00 92.06 91 VAL A O 1
ATOM 751 N N . HIS A 1 92 ? -12.648 -10.460 9.382 1.00 91.19 92 HIS A N 1
ATOM 752 C CA . HIS A 1 92 ? -11.803 -11.205 8.431 1.00 91.19 92 HIS A CA 1
ATOM 753 C C . HIS A 1 92 ? -12.568 -11.783 7.240 1.00 91.19 92 HIS A C 1
ATOM 755 O O . HIS A 1 92 ? -11.968 -12.461 6.412 1.00 91.19 92 HIS A O 1
ATOM 761 N N . VAL A 1 93 ? -13.881 -11.564 7.187 1.00 92.25 93 VAL A N 1
ATOM 762 C CA . VAL A 1 93 ? -14.767 -11.961 6.086 1.00 92.25 93 VAL A CA 1
ATOM 763 C C . VAL A 1 93 ? -15.263 -10.689 5.411 1.00 92.25 93 VAL A C 1
ATOM 765 O O . VAL A 1 93 ? -15.512 -9.687 6.086 1.00 92.25 93 VAL A O 1
ATOM 768 N N . HIS A 1 94 ? -15.332 -10.698 4.087 1.00 92.62 94 HIS A N 1
ATOM 769 C CA . HIS A 1 94 ? -15.575 -9.513 3.274 1.00 92.62 94 HIS A CA 1
ATOM 770 C C . HIS A 1 94 ? -16.596 -9.814 2.180 1.00 92.62 94 HIS A C 1
ATOM 772 O O . HIS A 1 94 ? -16.643 -10.925 1.659 1.00 92.62 94 HIS A O 1
ATOM 778 N N . ASP A 1 95 ? -17.363 -8.793 1.804 1.00 91.69 95 ASP A N 1
ATOM 779 C CA . ASP A 1 95 ? -18.401 -8.917 0.776 1.00 91.69 95 ASP A CA 1
ATOM 780 C C . ASP A 1 95 ? -17.825 -8.954 -0.651 1.00 91.69 95 ASP A C 1
ATOM 782 O O . ASP A 1 95 ? -18.507 -9.363 -1.588 1.00 91.69 95 ASP A O 1
ATOM 786 N N . ASP A 1 96 ? -16.571 -8.522 -0.835 1.00 92.12 96 ASP A N 1
ATOM 787 C CA . ASP A 1 96 ? -15.930 -8.469 -2.148 1.00 92.12 96 ASP A CA 1
ATOM 788 C C . ASP A 1 96 ? -15.528 -9.882 -2.622 1.00 92.12 96 ASP A C 1
ATOM 790 O O . ASP A 1 96 ? -14.688 -10.528 -1.982 1.00 92.12 96 ASP A O 1
ATOM 794 N N . PRO A 1 97 ? -16.063 -10.373 -3.757 1.00 93.69 97 PRO A N 1
ATOM 795 C CA . PRO A 1 97 ? -15.773 -11.718 -4.247 1.00 93.69 97 PRO A CA 1
ATOM 796 C C . PRO A 1 97 ? -14.318 -11.902 -4.700 1.00 93.69 97 PRO A C 1
ATOM 798 O O . PRO A 1 97 ? -13.846 -13.036 -4.756 1.00 93.69 97 PRO A O 1
ATOM 801 N N . LEU A 1 98 ? -13.591 -10.822 -5.015 1.00 94.19 98 LEU A N 1
ATOM 802 C CA . LEU A 1 98 ? -12.171 -10.892 -5.377 1.00 94.19 98 LEU A CA 1
ATOM 803 C C . LEU A 1 98 ? -11.277 -11.132 -4.156 1.00 94.19 98 LEU A C 1
ATOM 805 O O . LEU A 1 98 ? -10.151 -11.605 -4.303 1.00 94.19 98 LEU A O 1
ATOM 809 N N . PHE A 1 99 ? -11.756 -10.808 -2.952 1.00 94.38 99 PHE A N 1
ATOM 810 C CA . PHE A 1 99 ? -11.047 -11.076 -1.706 1.00 94.38 99 PHE A CA 1
ATOM 811 C C . PHE A 1 99 ? -12.030 -11.317 -0.547 1.00 94.38 99 PHE A C 1
ATOM 813 O O . PHE A 1 99 ? -12.190 -10.451 0.312 1.00 94.38 99 PHE A O 1
ATOM 820 N N . PRO A 1 100 ? -12.679 -12.495 -0.485 1.00 94.00 100 PRO A N 1
ATOM 821 C CA . PRO A 1 100 ? -13.780 -12.743 0.449 1.00 94.00 100 PRO A CA 1
ATOM 822 C C . PRO A 1 100 ? -13.324 -13.013 1.891 1.00 94.00 100 PRO A C 1
ATOM 824 O O . PRO A 1 100 ? -14.124 -12.930 2.823 1.00 94.00 100 PRO A O 1
ATOM 827 N N . LYS A 1 101 ? -12.051 -13.372 2.108 1.00 94.00 101 LYS A N 1
ATOM 828 C CA . LYS A 1 101 ? -11.513 -13.693 3.437 1.00 94.00 101 LYS A CA 1
ATOM 829 C C . LYS A 1 101 ? -10.016 -13.402 3.541 1.00 94.00 101 LYS A C 1
ATOM 831 O O . LYS A 1 101 ? -9.276 -13.628 2.584 1.00 94.00 101 LYS A O 1
ATOM 836 N N . CYS A 1 102 ? -9.558 -12.984 4.722 1.00 92.12 102 CYS A N 1
ATOM 837 C CA . CYS A 1 102 ? -8.133 -12.872 5.046 1.00 92.12 102 CYS A CA 1
ATOM 838 C C . CYS A 1 102 ? -7.377 -14.201 4.839 1.00 92.12 102 CYS A C 1
ATOM 840 O O . CYS A 1 102 ? -7.884 -15.286 5.125 1.00 92.12 102 CYS A O 1
ATOM 842 N N . THR A 1 103 ? -6.125 -14.111 4.387 1.00 89.88 103 THR A N 1
ATOM 843 C CA . THR A 1 103 ? -5.276 -15.258 4.002 1.00 89.88 103 THR A CA 1
ATOM 844 C C . THR A 1 103 ? -4.532 -15.917 5.162 1.00 89.88 103 THR A C 1
ATOM 846 O O . THR A 1 103 ? -3.792 -16.875 4.955 1.00 89.88 103 THR A O 1
ATOM 849 N N . HIS A 1 104 ? -4.712 -15.424 6.384 1.00 84.19 104 HIS A N 1
ATOM 850 C CA . HIS A 1 104 ? -4.104 -15.983 7.586 1.00 84.19 104 HIS A CA 1
ATOM 851 C C . HIS A 1 104 ? -5.185 -16.545 8.522 1.00 84.19 104 HIS A C 1
ATOM 853 O O . HIS A 1 104 ? -6.333 -16.088 8.497 1.00 84.19 104 HIS A O 1
ATOM 859 N N . PRO A 1 105 ? -4.843 -17.522 9.382 1.00 79.81 105 PRO A N 1
ATOM 860 C CA . PRO A 1 105 ? -5.771 -17.993 10.396 1.00 79.81 105 PRO A CA 1
ATOM 861 C C . PRO A 1 105 ? -6.126 -16.861 11.367 1.00 79.81 105 PRO A C 1
ATOM 863 O O . PRO A 1 105 ? -5.298 -16.005 11.701 1.00 79.81 105 PRO A O 1
ATOM 866 N N . VAL A 1 106 ? -7.376 -16.862 11.825 1.00 76.00 106 VAL A N 1
ATOM 867 C CA . VAL A 1 106 ? -7.830 -15.957 12.884 1.00 76.00 106 VAL A CA 1
ATOM 868 C C . VAL A 1 106 ? -7.095 -16.342 14.167 1.00 76.00 106 VAL A C 1
ATOM 870 O O . VAL A 1 106 ? -7.056 -17.514 14.528 1.00 76.00 106 VAL A O 1
ATOM 873 N N . GLY A 1 107 ? -6.477 -15.366 14.832 1.00 68.44 107 GLY A N 1
ATOM 874 C CA . GLY A 1 107 ? -5.664 -15.625 16.025 1.00 68.44 107 GLY A CA 1
ATOM 875 C C . GLY A 1 107 ? -4.226 -16.066 15.738 1.00 68.44 107 GLY A C 1
ATOM 876 O O . GLY A 1 107 ? -3.535 -16.492 16.660 1.00 68.44 107 GLY A O 1
ATOM 877 N N . ALA A 1 108 ? -3.737 -15.926 14.497 1.00 70.44 108 ALA A N 1
ATOM 878 C CA . ALA A 1 108 ? -2.303 -16.009 14.216 1.00 70.44 108 ALA A CA 1
ATOM 879 C C . ALA A 1 108 ? -1.507 -15.098 15.170 1.00 70.44 108 ALA A C 1
ATOM 881 O O . ALA A 1 108 ? -2.005 -14.054 15.594 1.00 70.44 108 ALA A O 1
ATOM 882 N N . ALA A 1 109 ? -0.248 -15.435 15.471 1.00 61.53 109 ALA A N 1
ATOM 883 C CA . ALA A 1 109 ? 0.596 -14.636 16.370 1.00 61.53 109 ALA A CA 1
ATOM 884 C C . ALA A 1 109 ? 0.679 -13.144 15.967 1.00 61.53 109 ALA A C 1
ATOM 886 O O . ALA A 1 109 ? 0.785 -12.269 16.825 1.00 61.53 109 ALA A O 1
ATOM 887 N N . SER A 1 110 ? 0.558 -12.845 14.666 1.00 62.44 110 SER A N 1
ATOM 888 C CA . SER A 1 110 ? 0.493 -11.482 14.121 1.00 62.44 110 SER A CA 1
ATOM 889 C C . SER A 1 110 ? -0.769 -10.701 14.502 1.00 62.44 110 SER A C 1
ATOM 891 O O . SER A 1 110 ? -0.749 -9.475 14.449 1.00 62.44 110 SER A O 1
ATOM 893 N N . ASP A 1 111 ? -1.847 -11.389 14.873 1.00 67.06 111 ASP A N 1
ATOM 894 C CA . ASP A 1 111 ? -3.195 -10.854 15.085 1.00 67.06 111 ASP A CA 1
ATOM 895 C C . ASP A 1 111 ? -3.701 -11.031 16.522 1.00 67.06 111 ASP A C 1
ATOM 897 O O . ASP A 1 111 ? -4.532 -10.245 16.976 1.00 67.06 111 ASP A O 1
ATOM 901 N N . ALA A 1 112 ? -3.165 -11.997 17.270 1.00 63.59 112 ALA A N 1
ATOM 902 C CA . ALA A 1 112 ? -3.560 -12.280 18.649 1.00 63.59 112 ALA A CA 1
ATOM 903 C C . ALA A 1 112 ? -3.295 -11.109 19.615 1.00 63.59 112 ALA A C 1
ATOM 905 O O . ALA A 1 112 ? -4.022 -10.934 20.586 1.00 63.59 112 ALA A O 1
ATOM 906 N N . ASN A 1 113 ? -2.279 -10.281 19.339 1.00 72.44 113 ASN A N 1
ATOM 907 C CA . ASN A 1 113 ? -1.892 -9.160 20.206 1.00 72.44 113 ASN A CA 1
ATOM 908 C C . ASN A 1 113 ? -2.106 -7.779 19.553 1.00 72.44 113 ASN A C 1
ATOM 910 O O . ASN A 1 113 ? -1.576 -6.757 20.018 1.00 72.44 113 ASN A O 1
ATOM 914 N N . LYS A 1 114 ? -2.844 -7.730 18.433 1.00 80.56 114 LYS A N 1
ATOM 915 C CA . LYS A 1 114 ? -3.127 -6.476 17.732 1.00 80.56 114 LYS A CA 1
ATOM 916 C C . LYS A 1 114 ? -4.264 -5.711 18.410 1.00 80.56 114 LYS A C 1
ATOM 918 O O . LYS A 1 114 ? -5.294 -6.283 18.753 1.00 80.56 114 LYS A O 1
ATOM 923 N N . PRO A 1 115 ? -4.112 -4.390 18.576 1.00 88.50 115 PRO A N 1
ATOM 924 C CA . PRO A 1 115 ? -5.132 -3.574 19.205 1.00 88.50 115 PRO A CA 1
ATOM 925 C C . PRO A 1 115 ? -6.194 -3.178 18.173 1.00 88.50 115 PRO A C 1
ATOM 927 O O . PRO A 1 115 ? -6.076 -2.140 17.522 1.00 88.50 115 PRO A O 1
ATOM 930 N N . TYR A 1 116 ? -7.216 -4.009 17.994 1.00 91.12 116 TYR A N 1
ATOM 931 C CA . TYR A 1 116 ? -8.306 -3.714 17.062 1.00 91.12 116 TYR A CA 1
ATOM 932 C C . TYR A 1 116 ? -9.043 -2.419 17.428 1.00 91.12 116 TYR A C 1
ATOM 934 O O . TYR A 1 116 ? -9.216 -2.078 18.608 1.00 91.12 116 TYR A O 1
ATOM 942 N N . LEU A 1 117 ? -9.450 -1.688 16.393 1.00 91.88 117 LEU A N 1
ATOM 943 C CA . LEU A 1 117 ? -10.272 -0.492 16.517 1.00 91.88 117 LEU A CA 1
ATOM 944 C C . LEU A 1 117 ? -11.726 -0.898 16.764 1.00 91.88 117 LEU A C 1
ATOM 946 O O . LEU A 1 117 ? -12.201 -1.908 16.249 1.00 91.88 117 LEU A O 1
ATOM 950 N N . LYS A 1 118 ? -12.452 -0.093 17.542 1.00 89.06 118 LYS A N 1
ATOM 951 C CA . LYS A 1 118 ? -13.885 -0.318 17.754 1.00 89.06 118 LYS A CA 1
ATOM 952 C C . LYS A 1 118 ? -14.650 -0.010 16.460 1.00 89.06 118 LYS A C 1
ATOM 954 O O . LYS A 1 118 ? -14.486 1.081 15.900 1.00 89.06 118 LYS A O 1
ATOM 959 N N . GLY A 1 119 ? -15.496 -0.942 16.022 1.00 89.38 119 GLY A N 1
ATOM 960 C CA . GLY A 1 119 ? -16.429 -0.725 14.913 1.00 89.38 119 GLY A CA 1
ATOM 961 C C . GLY A 1 119 ? -17.318 0.496 15.167 1.00 89.38 119 GLY A C 1
ATOM 962 O O . GLY A 1 119 ? -17.719 0.754 16.304 1.00 89.38 119 GLY A O 1
ATOM 963 N N . GLY A 1 120 ? -17.551 1.302 14.130 1.00 87.31 120 GLY A N 1
ATOM 964 C CA . GLY A 1 120 ? -18.311 2.556 14.232 1.00 87.31 120 GLY A CA 1
ATOM 965 C C . GLY A 1 120 ? -17.617 3.685 15.010 1.00 87.31 120 GLY A C 1
ATOM 966 O O . GLY A 1 120 ? -18.233 4.714 15.273 1.00 87.31 120 GLY A O 1
ATOM 967 N N . SER A 1 121 ? -16.345 3.530 15.398 1.00 91.62 121 SER A N 1
ATOM 968 C CA . SER A 1 121 ? -15.595 4.617 16.039 1.00 91.62 121 SER A CA 1
ATOM 969 C C . SER A 1 121 ? -15.235 5.734 15.056 1.00 91.62 121 SER A C 1
ATOM 971 O O . SER A 1 121 ? -14.991 5.497 13.872 1.00 91.62 121 SER A O 1
ATOM 973 N N . ILE A 1 122 ? -15.097 6.957 15.581 1.00 92.44 122 ILE A N 1
ATOM 974 C CA . ILE A 1 122 ? -14.631 8.131 14.822 1.00 92.44 122 ILE A CA 1
ATOM 975 C C . ILE A 1 122 ? -13.271 7.848 14.165 1.00 92.44 122 ILE A C 1
ATOM 977 O O . ILE A 1 122 ? -13.035 8.232 13.020 1.00 92.44 122 ILE A O 1
ATOM 981 N N . THR A 1 123 ? -12.383 7.139 14.867 1.00 93.31 123 THR A N 1
ATOM 982 C CA . THR A 1 123 ? -11.071 6.729 14.352 1.00 93.31 123 THR A CA 1
ATOM 983 C C . THR A 1 123 ? -11.200 5.878 13.100 1.00 93.31 123 THR A C 1
ATOM 985 O O . THR A 1 123 ? -10.539 6.168 12.105 1.00 93.31 123 THR A O 1
ATOM 988 N N . LEU A 1 124 ? -12.052 4.848 13.137 1.00 93.88 124 LEU A N 1
ATOM 989 C CA . LEU A 1 124 ? -12.235 3.940 12.011 1.00 93.88 124 LEU A CA 1
ATOM 990 C C . LEU A 1 124 ? -12.821 4.682 10.806 1.00 93.88 124 LEU A C 1
ATOM 992 O O . LEU A 1 124 ? -12.256 4.582 9.724 1.00 93.88 124 LEU A O 1
ATOM 996 N N . ALA A 1 125 ? -13.846 5.515 11.008 1.00 94.25 125 ALA A N 1
ATOM 997 C CA . ALA A 1 125 ? -14.452 6.314 9.938 1.00 94.25 125 ALA A CA 1
ATOM 998 C C . ALA A 1 125 ? -13.451 7.289 9.282 1.00 94.25 125 ALA A C 1
ATOM 1000 O O . ALA A 1 125 ? -13.394 7.433 8.055 1.00 94.25 125 ALA A O 1
ATOM 1001 N N . ARG A 1 126 ? -12.607 7.951 10.090 1.00 94.81 126 ARG A N 1
ATOM 1002 C CA . ARG A 1 126 ? -11.548 8.843 9.587 1.00 94.81 126 ARG A CA 1
ATOM 1003 C C . ARG A 1 126 ? -10.469 8.069 8.823 1.00 94.81 126 ARG A C 1
ATOM 1005 O O . ARG A 1 126 ? -9.992 8.557 7.799 1.00 94.81 126 ARG A O 1
ATOM 1012 N N . VAL A 1 127 ? -10.084 6.884 9.300 1.00 94.62 127 VAL A N 1
ATOM 1013 C CA . VAL A 1 127 ? -9.125 6.008 8.608 1.00 94.62 127 VAL A CA 1
ATOM 1014 C C . VAL A 1 127 ? -9.711 5.515 7.292 1.00 94.62 127 VAL A C 1
ATOM 1016 O O . VAL A 1 127 ? -9.073 5.694 6.260 1.00 94.62 127 VAL A O 1
ATOM 1019 N N . GLU A 1 128 ? -10.930 4.983 7.301 1.00 95.19 128 GLU A N 1
ATOM 1020 C CA . GLU A 1 128 ? -11.646 4.528 6.110 1.00 95.19 128 GLU A CA 1
ATOM 1021 C C . GLU A 1 128 ? -11.668 5.617 5.038 1.00 95.19 128 GLU A C 1
ATOM 1023 O O . GLU A 1 128 ? -11.182 5.387 3.938 1.00 95.19 128 GLU A O 1
ATOM 1028 N N . THR A 1 129 ? -12.073 6.841 5.389 1.00 95.25 129 THR A N 1
ATOM 1029 C CA . THR A 1 129 ? -12.086 7.994 4.470 1.00 95.25 129 THR A CA 1
ATOM 1030 C C . THR A 1 129 ? -10.723 8.260 3.810 1.00 95.25 129 THR A C 1
ATOM 1032 O O . THR A 1 129 ? -10.644 8.673 2.648 1.00 95.25 129 THR A O 1
ATOM 1035 N N . ILE A 1 130 ? -9.622 8.054 4.542 1.00 93.94 130 ILE A N 1
ATOM 1036 C CA . ILE A 1 130 ? -8.264 8.210 4.007 1.00 93.94 130 ILE A CA 1
ATOM 1037 C C . ILE A 1 130 ? -7.913 7.050 3.073 1.00 93.94 130 ILE A C 1
ATOM 1039 O O . ILE A 1 130 ? -7.377 7.299 1.991 1.00 93.94 130 ILE A O 1
ATOM 1043 N N . LEU A 1 131 ? -8.188 5.809 3.485 1.00 92.50 131 LEU A N 1
ATOM 1044 C CA . LEU A 1 131 ? -7.799 4.604 2.749 1.00 92.50 131 LEU A CA 1
ATOM 1045 C C . LEU A 1 131 ? -8.642 4.400 1.480 1.00 92.50 131 LEU A C 1
ATOM 1047 O O . LEU A 1 131 ? -8.100 3.999 0.452 1.00 92.50 131 LEU A O 1
ATOM 1051 N N . THR A 1 132 ? -9.934 4.732 1.506 1.00 92.81 132 THR A N 1
ATOM 1052 C CA . THR A 1 132 ? -10.879 4.549 0.386 1.00 92.81 132 THR A CA 1
ATOM 1053 C C . THR A 1 132 ? -10.975 5.766 -0.535 1.00 92.81 132 THR A C 1
ATOM 1055 O O . THR A 1 132 ? -11.811 5.828 -1.439 1.00 92.81 132 THR A O 1
ATOM 1058 N N . ASN A 1 133 ? -10.092 6.753 -0.362 1.00 93.25 133 ASN A N 1
ATOM 1059 C CA . ASN A 1 133 ? -10.059 7.925 -1.225 1.00 93.25 133 ASN A CA 1
ATOM 1060 C C . ASN A 1 133 ? -9.871 7.524 -2.702 1.00 93.25 133 ASN A C 1
ATOM 1062 O O . ASN A 1 133 ? -8.965 6.767 -3.042 1.00 93.25 133 ASN A O 1
ATOM 1066 N N . LYS A 1 134 ? -10.658 8.117 -3.609 1.00 91.19 134 LYS A N 1
ATOM 1067 C CA . LYS A 1 134 ? -10.620 7.812 -5.054 1.00 91.19 134 LYS A CA 1
ATOM 1068 C C . LYS A 1 134 ? -9.218 7.866 -5.671 1.00 91.19 134 LYS A C 1
ATOM 1070 O O . LYS A 1 134 ? -8.938 7.107 -6.594 1.00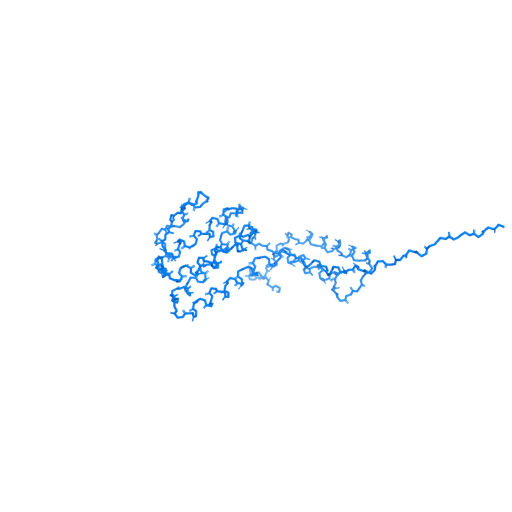 91.19 134 LYS A O 1
ATOM 1075 N N . ARG A 1 135 ? -8.350 8.779 -5.216 1.00 88.75 135 ARG A N 1
ATOM 1076 C CA . ARG A 1 135 ? -6.962 8.861 -5.699 1.00 88.75 135 ARG A CA 1
ATOM 1077 C C . ARG A 1 135 ? -6.163 7.643 -5.237 1.00 88.75 135 ARG A C 1
ATOM 1079 O O . ARG A 1 135 ? -5.581 6.969 -6.070 1.00 88.75 135 ARG A O 1
ATOM 1086 N N . VAL A 1 136 ? -6.268 7.310 -3.953 1.00 89.88 136 VAL A N 1
ATOM 1087 C CA . VAL A 1 136 ? -5.603 6.153 -3.340 1.00 89.88 136 VAL A CA 1
ATOM 1088 C C . VAL A 1 136 ? -6.015 4.859 -4.029 1.00 89.88 136 VAL A C 1
ATOM 1090 O O . VAL A 1 136 ? -5.153 4.075 -4.397 1.00 89.88 136 VAL A O 1
ATOM 1093 N N . LEU A 1 137 ? -7.307 4.656 -4.292 1.00 91.69 137 LEU A N 1
ATOM 1094 C CA . LEU A 1 137 ? -7.772 3.448 -4.983 1.00 91.69 137 LEU A CA 1
ATOM 1095 C C . LEU A 1 137 ? -7.245 3.356 -6.423 1.00 91.69 137 LEU A C 1
ATOM 1097 O O . LEU A 1 137 ? -6.858 2.278 -6.866 1.00 91.69 137 LEU A O 1
ATOM 1101 N N . LYS A 1 138 ? -7.175 4.481 -7.150 1.00 90.38 138 LYS A N 1
ATOM 1102 C CA . LYS A 1 138 ? -6.569 4.527 -8.495 1.00 90.38 138 LYS A CA 1
ATOM 1103 C C . LYS A 1 138 ? -5.079 4.205 -8.471 1.00 90.38 138 LYS A C 1
ATOM 1105 O O . LYS A 1 138 ? -4.582 3.597 -9.416 1.00 90.38 138 LYS A O 1
ATOM 1110 N N . ASP A 1 139 ? -4.391 4.634 -7.424 1.00 87.38 139 ASP A N 1
ATOM 1111 C CA . ASP A 1 139 ? -2.973 4.371 -7.225 1.00 87.38 139 ASP A CA 1
ATOM 1112 C C . ASP A 1 139 ? -2.739 2.898 -6.870 1.00 87.38 139 ASP A C 1
ATOM 1114 O O . ASP A 1 139 ? -1.925 2.243 -7.517 1.00 87.38 139 ASP A O 1
ATOM 1118 N N . VAL A 1 140 ? -3.527 2.344 -5.940 1.00 89.25 140 VAL A N 1
ATOM 1119 C CA . VAL A 1 140 ? -3.508 0.920 -5.560 1.00 89.25 140 VAL A CA 1
ATOM 1120 C C . VAL A 1 140 ? -3.768 0.013 -6.762 1.00 89.25 140 VAL A C 1
ATOM 1122 O O . VAL A 1 140 ? -3.042 -0.957 -6.972 1.00 89.25 140 VAL A O 1
ATOM 1125 N N . LEU A 1 141 ? -4.742 0.368 -7.603 1.00 90.38 141 LEU A N 1
ATOM 1126 C CA . LEU A 1 141 ? -5.065 -0.362 -8.831 1.00 90.38 141 LEU A CA 1
ATOM 1127 C C . LEU A 1 141 ? -3.877 -0.448 -9.803 1.00 90.38 141 LEU A C 1
ATOM 1129 O O . LEU A 1 141 ? -3.770 -1.408 -10.564 1.00 90.38 141 LEU A O 1
ATOM 1133 N N . LYS A 1 142 ? -2.988 0.549 -9.780 1.00 87.38 142 LYS A N 1
ATOM 1134 C CA . LYS A 1 142 ? -1.822 0.660 -10.665 1.00 87.38 142 LYS A CA 1
ATOM 1135 C C . LYS A 1 142 ? -0.516 0.218 -10.016 1.00 87.38 142 LYS A C 1
ATOM 1137 O O . LYS A 1 142 ? 0.522 0.294 -10.674 1.00 87.38 142 LYS A O 1
ATOM 1142 N N . LEU A 1 143 ? -0.540 -0.237 -8.761 1.00 84.12 143 LEU A N 1
ATOM 1143 C CA . LEU A 1 143 ? 0.653 -0.778 -8.121 1.00 84.12 143 LEU A CA 1
ATOM 1144 C C . LEU A 1 143 ? 1.164 -1.939 -8.967 1.00 84.12 143 LEU A C 1
ATOM 1146 O O . LEU A 1 143 ? 0.425 -2.880 -9.264 1.00 84.12 143 LEU A O 1
ATOM 1150 N N . SER A 1 144 ? 2.422 -1.876 -9.385 1.00 81.69 144 SER A N 1
ATOM 1151 C CA . SER A 1 144 ? 3.032 -3.009 -10.074 1.00 81.69 144 SER A CA 1
ATOM 1152 C C . SER A 1 144 ? 3.255 -4.153 -9.066 1.00 81.69 144 SER A C 1
ATOM 1154 O O . SER A 1 144 ? 3.290 -3.951 -7.848 1.00 81.69 144 SER A O 1
ATOM 1156 N N . HIS A 1 145 ? 3.381 -5.371 -9.569 1.00 78.19 145 HIS A N 1
ATOM 1157 C CA . HIS A 1 145 ? 3.570 -6.562 -8.743 1.00 78.19 145 HIS A CA 1
ATOM 1158 C C . HIS A 1 145 ? 5.048 -6.910 -8.516 1.00 78.19 145 HIS A C 1
ATOM 1160 O O . HIS A 1 145 ? 5.369 -7.679 -7.613 1.00 78.19 145 HIS A O 1
ATOM 1166 N N . HIS A 1 146 ? 5.960 -6.324 -9.295 1.00 70.50 146 HIS A N 1
ATOM 1167 C CA . HIS A 1 146 ? 7.390 -6.581 -9.168 1.00 70.50 146 HIS A CA 1
ATOM 1168 C C . HIS A 1 146 ? 8.006 -5.812 -7.995 1.00 70.50 146 HIS A C 1
ATOM 1170 O O . HIS A 1 146 ? 7.827 -4.602 -7.871 1.00 70.50 146 HIS A O 1
ATOM 1176 N N . TYR A 1 147 ? 8.768 -6.528 -7.164 1.00 58.75 147 TYR A N 1
ATOM 1177 C CA . TYR A 1 147 ? 9.496 -5.974 -6.015 1.00 58.75 147 TYR A CA 1
ATOM 1178 C C . TYR A 1 147 ? 10.738 -5.171 -6.426 1.00 58.75 147 TYR A C 1
ATOM 1180 O O . TYR A 1 147 ? 11.221 -4.324 -5.680 1.00 58.75 147 TYR A O 1
ATOM 1188 N N . GLN A 1 148 ? 11.286 -5.473 -7.600 1.00 58.31 148 GLN A N 1
ATOM 1189 C CA . GLN A 1 148 ? 12.650 -5.120 -7.946 1.00 58.31 148 GLN A CA 1
ATOM 1190 C C . GLN A 1 148 ? 12.669 -4.025 -9.013 1.00 58.31 148 GLN A C 1
ATO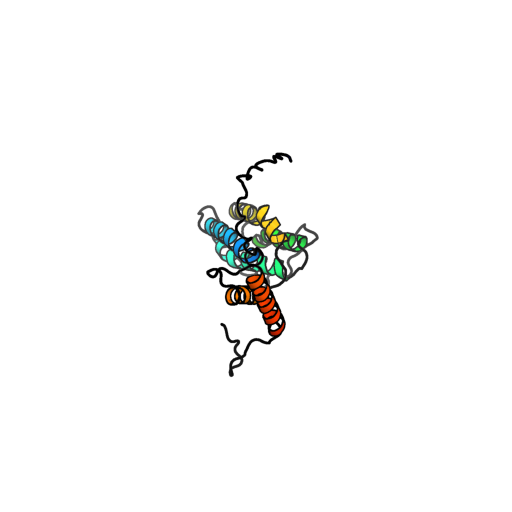M 1192 O O . GLN A 1 148 ? 12.701 -4.288 -10.212 1.00 58.31 148 GLN A O 1
ATOM 1197 N N . THR A 1 149 ? 12.674 -2.769 -8.569 1.00 65.19 149 THR A N 1
ATOM 1198 C CA . THR A 1 149 ? 13.029 -1.626 -9.425 1.00 65.19 149 THR A CA 1
ATOM 1199 C C . THR A 1 149 ? 14.538 -1.490 -9.589 1.00 65.19 149 THR A C 1
ATOM 1201 O O . THR A 1 149 ? 14.966 -0.652 -10.374 1.00 65.19 149 THR A O 1
ATOM 1204 N N . SER A 1 150 ? 15.353 -2.324 -8.927 1.00 67.38 150 SER A N 1
ATOM 1205 C CA . SER A 1 150 ? 16.817 -2.200 -8.945 1.00 67.38 150 SER A CA 1
ATOM 1206 C C . SER A 1 150 ? 17.406 -2.267 -10.355 1.00 67.38 150 SER A C 1
ATOM 1208 O O . SER A 1 150 ? 18.351 -1.543 -10.642 1.00 67.38 150 SER A O 1
ATOM 1210 N N . SER A 1 151 ? 16.832 -3.069 -11.262 1.00 72.88 151 SER A N 1
ATOM 1211 C CA . SER A 1 151 ? 17.257 -3.096 -12.673 1.00 72.88 151 SER A CA 1
ATOM 1212 C C . SER A 1 151 ? 16.920 -1.791 -13.402 1.00 72.88 151 SER A C 1
ATOM 1214 O O . SER A 1 151 ? 17.699 -1.295 -14.209 1.00 72.88 151 SER A O 1
ATOM 1216 N N . LEU A 1 152 ? 15.759 -1.201 -13.107 1.00 77.56 152 LEU A N 1
ATOM 1217 C CA . LEU A 1 152 ? 15.347 0.074 -13.693 1.00 77.56 152 LEU A CA 1
ATOM 1218 C C . LEU A 1 152 ? 16.171 1.241 -13.130 1.00 77.56 152 LEU A C 1
ATOM 1220 O O . LEU A 1 152 ? 16.561 2.141 -13.870 1.00 77.56 152 LEU A O 1
ATOM 1224 N N . GLU A 1 153 ? 16.442 1.229 -11.828 1.00 79.38 153 GLU A N 1
ATOM 1225 C CA . GLU A 1 153 ? 17.279 2.208 -11.135 1.00 79.38 153 GLU A CA 1
ATOM 1226 C C . GLU A 1 153 ? 18.735 2.126 -11.600 1.00 79.38 153 GLU A C 1
ATOM 1228 O O . GLU A 1 153 ? 19.332 3.160 -11.901 1.00 79.38 153 GLU A O 1
ATOM 1233 N N . SER A 1 154 ? 19.289 0.917 -11.752 1.00 80.81 154 SER A N 1
ATOM 1234 C CA . SER A 1 154 ? 20.641 0.718 -12.286 1.00 80.81 154 SER A CA 1
ATOM 1235 C C . SER A 1 154 ? 20.745 1.204 -13.730 1.00 80.81 154 SER A C 1
ATOM 1237 O O . SER A 1 154 ? 21.692 1.918 -14.067 1.00 80.81 154 SER A O 1
ATOM 1239 N N . PHE A 1 155 ? 19.737 0.931 -14.566 1.00 85.19 155 PHE A N 1
ATOM 1240 C CA . PHE A 1 155 ? 19.671 1.484 -15.916 1.00 85.19 155 PHE A CA 1
ATOM 1241 C C . PHE A 1 155 ? 19.583 3.015 -15.906 1.00 85.19 155 PHE A C 1
ATOM 1243 O O . PHE A 1 155 ? 20.296 3.685 -16.655 1.00 85.19 155 PHE A O 1
ATOM 1250 N N . HIS A 1 156 ? 18.762 3.596 -15.027 1.00 84.75 156 HIS A N 1
ATOM 1251 C CA . HIS A 1 156 ? 18.647 5.049 -14.902 1.00 84.75 156 HIS A CA 1
ATOM 1252 C C . HIS A 1 156 ? 19.972 5.698 -14.484 1.00 84.75 156 HIS A C 1
ATOM 1254 O O . HIS A 1 156 ? 20.380 6.700 -15.071 1.00 84.75 156 HIS A O 1
ATOM 1260 N N . ASN A 1 157 ? 20.678 5.111 -13.518 1.00 84.62 157 ASN A N 1
ATOM 1261 C CA . ASN A 1 157 ? 22.000 5.573 -13.097 1.00 84.62 157 ASN A CA 1
ATOM 1262 C C . ASN A 1 157 ? 23.020 5.482 -14.235 1.00 84.62 157 ASN A C 1
ATOM 1264 O O . ASN A 1 157 ? 23.824 6.396 -14.428 1.00 84.62 157 ASN A O 1
ATOM 1268 N N . LEU A 1 158 ? 22.948 4.427 -15.045 1.00 88.69 158 LEU A N 1
ATOM 1269 C CA . LEU A 1 158 ? 23.792 4.273 -16.222 1.00 88.69 158 LEU A CA 1
ATOM 1270 C C . LEU A 1 158 ? 23.523 5.376 -17.254 1.00 88.69 158 LEU A C 1
ATOM 1272 O O . LEU A 1 158 ? 24.463 6.002 -17.738 1.00 88.69 158 LEU A O 1
ATOM 1276 N N . ILE A 1 159 ? 22.255 5.701 -17.523 1.00 90.25 159 ILE A N 1
ATOM 1277 C CA . ILE A 1 159 ? 21.891 6.844 -18.377 1.00 90.25 159 ILE A CA 1
ATOM 1278 C C . ILE A 1 159 ? 22.513 8.137 -17.840 1.00 90.25 159 ILE A C 1
ATOM 1280 O O . ILE A 1 159 ? 23.106 8.889 -18.613 1.00 90.25 159 ILE A O 1
ATOM 1284 N N . LEU A 1 160 ? 22.435 8.396 -16.531 1.00 89.62 160 LEU A N 1
ATOM 1285 C CA . LEU A 1 160 ? 23.037 9.592 -15.925 1.00 89.62 160 LEU A CA 1
ATOM 1286 C C . LEU A 1 160 ? 24.566 9.622 -16.066 1.00 89.62 160 LEU A C 1
ATOM 1288 O O . LEU A 1 160 ? 25.134 10.703 -16.201 1.00 89.62 160 LEU A O 1
ATOM 1292 N N . ARG A 1 161 ? 25.229 8.460 -16.079 1.00 89.62 161 ARG A N 1
ATOM 1293 C CA . ARG A 1 161 ? 26.680 8.341 -16.294 1.00 89.62 161 ARG A CA 1
ATOM 1294 C C . ARG A 1 161 ? 27.081 8.611 -17.745 1.00 89.62 161 ARG A C 1
ATOM 1296 O O . ARG A 1 161 ? 28.057 9.315 -17.987 1.00 89.62 161 ARG A O 1
ATOM 1303 N N . PHE A 1 162 ? 26.343 8.067 -18.712 1.00 88.94 162 PHE A N 1
ATOM 1304 C CA . PHE A 1 162 ? 26.643 8.229 -20.142 1.00 88.94 162 PHE A CA 1
ATOM 1305 C C . PHE A 1 162 ? 26.175 9.579 -20.705 1.00 88.94 162 PHE A C 1
ATOM 1307 O O . PHE A 1 162 ? 26.808 10.128 -21.613 1.00 88.94 162 PHE A O 1
ATOM 1314 N N . THR A 1 163 ? 25.081 10.110 -20.156 1.00 90.12 163 THR A N 1
ATOM 1315 C CA . THR A 1 163 ? 24.444 11.383 -20.523 1.00 90.12 163 THR A CA 1
ATOM 1316 C C . THR A 1 163 ? 24.205 12.241 -19.274 1.00 90.12 163 THR A C 1
ATOM 1318 O O . THR A 1 163 ? 23.071 12.382 -18.804 1.00 90.12 163 THR A O 1
ATOM 1321 N N . PRO A 1 164 ? 25.272 12.809 -18.690 1.00 87.94 164 PRO A N 1
ATOM 1322 C CA . PRO A 1 164 ? 25.141 13.642 -17.505 1.00 87.94 164 PRO A CA 1
ATOM 1323 C C . PRO A 1 164 ? 24.347 14.916 -17.821 1.00 87.94 164 PRO A C 1
ATOM 1325 O O . PRO A 1 164 ? 24.538 15.560 -18.852 1.00 87.94 164 PRO A O 1
ATOM 1328 N N . LYS A 1 165 ? 23.435 15.285 -16.914 1.00 86.88 165 LYS A N 1
ATOM 1329 C CA . LYS A 1 165 ? 22.451 16.371 -17.111 1.00 86.88 165 LYS A CA 1
ATOM 1330 C C . LYS A 1 165 ? 23.068 17.764 -17.273 1.00 86.88 165 LYS A C 1
ATOM 1332 O O . LYS A 1 165 ? 22.386 18.675 -17.727 1.00 86.88 165 LYS A O 1
ATOM 1337 N N . ASN A 1 166 ? 24.316 17.939 -16.852 1.00 90.56 166 ASN A N 1
ATOM 1338 C CA . ASN A 1 166 ? 25.049 19.203 -16.885 1.00 90.56 166 ASN A CA 1
ATOM 1339 C C . ASN A 1 166 ? 25.891 19.388 -18.158 1.00 90.56 166 ASN A C 1
ATOM 1341 O O . ASN A 1 166 ? 26.606 20.380 -18.257 1.00 90.56 166 ASN A O 1
ATOM 1345 N N . VAL A 1 167 ? 25.823 18.461 -19.118 1.00 89.56 167 VAL A N 1
ATOM 1346 C CA . VAL A 1 167 ? 26.553 18.550 -20.387 1.00 89.56 167 VAL A CA 1
ATOM 1347 C C . VAL A 1 167 ? 25.560 18.609 -21.543 1.00 89.56 167 VAL A C 1
ATOM 1349 O O . VAL A 1 167 ? 24.629 17.808 -21.624 1.00 89.56 167 VAL A O 1
ATOM 1352 N N . VAL A 1 168 ? 25.760 19.564 -22.451 1.00 88.62 168 VAL A N 1
ATOM 1353 C CA . VAL A 1 168 ? 24.950 19.689 -23.667 1.00 88.62 168 VAL A CA 1
ATOM 1354 C C . VAL A 1 168 ? 25.545 18.792 -24.745 1.00 88.62 168 VAL A C 1
ATOM 1356 O O . VAL A 1 168 ? 26.716 18.919 -25.095 1.00 88.62 168 VAL A O 1
ATOM 1359 N N . PHE A 1 169 ? 24.726 17.896 -25.289 1.00 86.94 169 PHE A N 1
ATOM 1360 C CA . PHE A 1 169 ? 25.106 17.020 -26.392 1.00 86.94 169 PHE A CA 1
ATOM 1361 C C . PHE A 1 169 ? 24.301 17.373 -27.646 1.00 86.94 169 PHE A C 1
ATOM 1363 O O . PHE A 1 169 ? 23.103 17.646 -27.534 1.00 86.94 169 PHE A O 1
ATOM 1370 N N . PRO A 1 170 ? 24.902 17.313 -28.849 1.00 92.56 170 PRO A N 1
ATOM 1371 C CA . PRO A 1 170 ? 24.124 17.298 -30.080 1.00 92.56 170 PRO A CA 1
ATOM 1372 C C . PRO A 1 170 ? 23.235 16.048 -30.112 1.00 92.56 170 PRO A C 1
ATOM 1374 O O . PRO A 1 170 ? 23.586 15.016 -29.534 1.00 92.56 170 PRO A O 1
ATOM 1377 N N . PHE A 1 171 ? 22.105 16.121 -30.819 1.00 90.81 171 PHE A N 1
ATOM 1378 C CA . PHE A 1 171 ? 21.096 15.054 -30.859 1.00 90.81 171 PHE A CA 1
ATOM 1379 C C . PHE A 1 171 ? 21.690 13.664 -31.148 1.00 90.81 171 PHE A C 1
ATOM 1381 O O . PHE A 1 171 ? 21.460 12.724 -30.390 1.00 90.81 171 PHE A O 1
ATOM 1388 N N . ILE A 1 172 ? 22.529 13.552 -32.184 1.00 94.62 172 ILE A N 1
ATOM 1389 C CA . ILE A 1 172 ? 23.191 12.290 -32.549 1.00 94.62 172 ILE A CA 1
ATOM 1390 C C . ILE A 1 172 ? 24.117 11.795 -31.430 1.00 94.62 172 ILE A C 1
ATOM 1392 O O . ILE A 1 172 ? 24.107 10.615 -31.091 1.00 94.62 172 ILE A O 1
ATOM 1396 N N . GLY A 1 173 ? 24.869 12.698 -30.795 1.00 92.12 173 GLY A N 1
ATOM 1397 C CA . GLY A 1 173 ? 25.754 12.350 -29.683 1.00 92.12 173 GLY A CA 1
ATOM 1398 C C . GLY A 1 173 ? 24.991 11.824 -28.465 1.00 92.12 173 GLY A C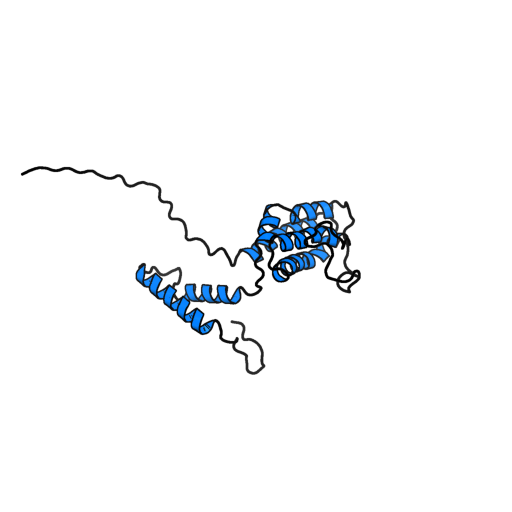 1
ATOM 1399 O O . GLY A 1 173 ? 25.430 10.864 -27.833 1.00 92.12 173 GLY A O 1
ATOM 1400 N N . MET A 1 174 ? 23.830 12.407 -28.160 1.00 93.44 174 MET A N 1
ATOM 1401 C CA . MET A 1 174 ? 22.939 11.915 -27.107 1.00 93.44 174 MET A CA 1
ATOM 1402 C C . MET A 1 174 ? 22.375 10.532 -27.452 1.00 93.44 174 MET A C 1
ATOM 1404 O O . MET A 1 174 ? 22.412 9.636 -26.609 1.00 93.44 174 MET A O 1
ATOM 1408 N N . LEU A 1 175 ? 21.911 10.335 -28.690 1.00 92.69 175 LEU A N 1
ATOM 1409 C CA . LEU A 1 175 ? 21.341 9.066 -29.144 1.00 92.69 175 LEU A CA 1
ATOM 1410 C C . LEU A 1 175 ? 22.361 7.923 -29.054 1.00 92.69 175 LEU A C 1
ATOM 1412 O O . LEU A 1 175 ? 22.054 6.882 -28.474 1.00 92.69 175 LEU A O 1
ATOM 1416 N N . CYS A 1 176 ? 23.589 8.129 -29.541 1.00 94.94 176 CYS A N 1
ATOM 1417 C CA . CYS A 1 176 ? 24.654 7.127 -29.448 1.00 94.94 176 CYS A CA 1
ATOM 1418 C C . CYS A 1 176 ? 24.965 6.753 -27.991 1.00 94.94 176 CYS A C 1
ATOM 1420 O O . CYS A 1 176 ? 25.115 5.577 -27.671 1.00 94.94 176 CYS A O 1
ATOM 1422 N N . ARG A 1 177 ? 25.017 7.738 -27.084 1.00 94.81 177 ARG A N 1
ATOM 1423 C CA . ARG A 1 177 ? 25.282 7.511 -25.652 1.00 94.81 177 ARG A CA 1
ATOM 1424 C C . ARG A 1 177 ? 24.157 6.750 -24.958 1.00 94.81 177 ARG A C 1
ATOM 1426 O O . ARG A 1 177 ? 24.439 5.885 -24.134 1.00 94.81 177 ARG A O 1
ATOM 1433 N N . LEU A 1 178 ? 22.903 7.030 -25.309 1.00 93.38 178 LEU A N 1
ATOM 1434 C CA . LEU A 1 178 ? 21.755 6.264 -24.819 1.00 93.38 178 LEU A CA 1
ATOM 1435 C C . LEU A 1 178 ? 21.785 4.818 -25.331 1.00 93.38 178 LEU A C 1
ATOM 1437 O O . LEU A 1 178 ? 21.548 3.901 -24.550 1.00 93.38 178 LEU A O 1
ATOM 1441 N N . CYS A 1 179 ? 22.141 4.602 -26.602 1.00 93.38 179 CYS A N 1
ATOM 1442 C CA . CYS A 1 179 ? 22.308 3.255 -27.156 1.00 93.38 179 CYS A CA 1
ATOM 1443 C C . CYS A 1 179 ? 23.431 2.488 -26.442 1.00 93.38 179 CYS A C 1
ATOM 1445 O O . CYS A 1 179 ? 23.245 1.330 -26.082 1.00 93.38 179 CYS A O 1
ATOM 1447 N N . LEU A 1 180 ? 24.569 3.139 -26.173 1.00 93.81 180 LEU A N 1
ATOM 1448 C CA . LEU A 1 180 ? 25.673 2.555 -25.402 1.00 93.81 180 LEU A CA 1
ATOM 1449 C C . LEU A 1 180 ? 25.254 2.192 -23.974 1.00 93.81 180 LEU A C 1
ATOM 1451 O O . LEU A 1 180 ? 25.571 1.099 -23.513 1.00 93.81 180 LEU A O 1
ATOM 1455 N N . ALA A 1 181 ? 24.504 3.064 -23.295 1.00 92.94 181 ALA A N 1
ATOM 1456 C CA . ALA A 1 181 ? 23.956 2.759 -21.977 1.00 92.94 181 ALA A CA 1
ATOM 1457 C C . ALA A 1 181 ? 23.006 1.548 -22.026 1.00 92.94 181 ALA A C 1
ATOM 1459 O O . ALA A 1 181 ? 23.090 0.677 -21.168 1.00 92.94 181 ALA A O 1
ATOM 1460 N N . ALA A 1 182 ? 22.138 1.451 -23.038 1.00 92.62 182 ALA A N 1
ATOM 1461 C CA . ALA A 1 182 ? 21.239 0.308 -23.209 1.00 92.62 182 ALA A CA 1
ATOM 1462 C C . ALA A 1 182 ? 22.002 -1.001 -23.458 1.00 92.62 182 ALA A C 1
ATOM 1464 O O . ALA A 1 182 ? 21.747 -1.989 -22.776 1.00 92.62 182 ALA A O 1
ATOM 1465 N N . MET A 1 183 ? 22.980 -1.000 -24.368 1.00 93.31 183 MET A N 1
ATOM 1466 C CA . MET A 1 183 ? 23.821 -2.175 -24.630 1.00 93.31 183 MET A CA 1
ATOM 1467 C C . MET A 1 183 ? 24.594 -2.602 -23.379 1.00 93.31 183 MET A C 1
ATOM 1469 O O . MET A 1 183 ? 24.584 -3.775 -23.021 1.00 93.31 183 MET A O 1
ATOM 1473 N N . HIS A 1 184 ? 25.197 -1.649 -22.663 1.00 91.06 184 HIS A N 1
ATOM 1474 C CA . HIS A 1 184 ? 25.898 -1.935 -21.415 1.00 91.06 184 HIS A CA 1
ATOM 1475 C C . HIS A 1 184 ? 24.947 -2.476 -20.340 1.00 91.06 184 HIS A C 1
ATOM 1477 O O . HIS A 1 184 ? 25.327 -3.372 -19.593 1.00 91.06 184 HIS A O 1
ATOM 1483 N N . HIS A 1 185 ? 23.724 -1.960 -20.220 1.00 88.56 185 HIS A N 1
ATOM 1484 C CA . HIS A 1 185 ? 22.753 -2.520 -19.282 1.00 88.56 185 HIS A CA 1
ATOM 1485 C C . HIS A 1 185 ? 22.376 -3.950 -19.660 1.00 88.56 185 HIS A C 1
ATOM 1487 O O . HIS A 1 185 ? 22.466 -4.818 -18.806 1.00 88.56 185 HIS A O 1
ATOM 1493 N N . ASN A 1 186 ? 22.040 -4.209 -20.924 1.00 88.75 186 ASN A N 1
ATOM 1494 C CA . ASN A 1 186 ? 21.652 -5.541 -21.389 1.00 88.75 186 ASN A CA 1
ATOM 1495 C C . ASN A 1 186 ? 22.743 -6.590 -21.127 1.00 88.75 186 ASN A C 1
ATOM 1497 O O . ASN A 1 186 ? 22.434 -7.677 -20.653 1.00 88.75 186 ASN A O 1
ATOM 1501 N N . GLU A 1 187 ? 24.010 -6.236 -21.356 1.00 87.25 187 GLU A N 1
ATOM 1502 C CA . GLU A 1 187 ? 25.160 -7.118 -21.110 1.00 87.25 187 GLU A CA 1
ATOM 1503 C C . GLU A 1 187 ? 25.401 -7.404 -19.615 1.00 87.25 187 GLU A C 1
ATOM 1505 O O . GLU A 1 187 ? 25.966 -8.429 -19.242 1.00 87.25 187 GLU A O 1
ATOM 1510 N N . ASN A 1 188 ? 24.986 -6.493 -18.729 1.00 82.88 188 ASN A N 1
ATOM 1511 C CA . ASN A 1 188 ? 25.270 -6.577 -17.293 1.00 82.88 188 ASN A CA 1
ATOM 1512 C C . ASN A 1 188 ? 24.035 -6.871 -16.426 1.00 82.88 188 ASN A C 1
ATOM 1514 O O . ASN A 1 188 ? 24.189 -7.136 -15.237 1.00 82.88 188 ASN A O 1
ATOM 1518 N N . ALA A 1 189 ? 22.823 -6.842 -16.985 1.00 75.88 189 ALA A N 1
ATOM 1519 C CA . ALA A 1 189 ? 21.570 -7.001 -16.243 1.00 75.88 189 ALA A CA 1
ATOM 1520 C C . ALA A 1 189 ? 21.396 -8.404 -15.641 1.00 75.88 189 ALA A C 1
ATOM 1522 O O . ALA A 1 189 ? 20.691 -8.552 -14.648 1.00 75.88 189 ALA A O 1
ATOM 1523 N N . GLY A 1 190 ? 22.043 -9.417 -16.228 1.00 68.12 190 GLY A N 1
ATOM 1524 C CA . GLY A 1 190 ? 22.026 -10.800 -15.747 1.00 68.12 190 GLY A CA 1
ATOM 1525 C C . GLY A 1 190 ? 23.226 -11.198 -14.885 1.00 68.12 190 GLY A C 1
ATOM 1526 O O . GLY A 1 190 ? 23.362 -12.378 -14.580 1.00 68.12 190 GLY A O 1
ATOM 1527 N N . ARG A 1 191 ? 24.127 -10.269 -14.530 1.00 66.62 191 ARG A N 1
ATOM 1528 C CA . ARG A 1 191 ? 25.263 -10.599 -13.658 1.00 66.62 191 ARG A CA 1
ATOM 1529 C C . ARG A 1 191 ? 24.793 -10.735 -12.216 1.00 66.62 191 ARG A C 1
ATOM 1531 O O . ARG A 1 191 ? 24.171 -9.817 -11.680 1.00 66.62 191 ARG A O 1
ATOM 1538 N N . ASP A 1 192 ? 25.148 -11.851 -11.589 1.00 58.44 192 ASP A N 1
ATOM 1539 C CA . ASP A 1 192 ? 24.956 -12.038 -10.156 1.00 58.44 192 ASP A CA 1
ATOM 1540 C C . ASP A 1 192 ? 25.673 -10.927 -9.375 1.00 58.44 192 ASP A C 1
ATOM 1542 O O . ASP A 1 192 ? 26.761 -10.474 -9.749 1.00 58.44 192 ASP A O 1
ATOM 1546 N N . GLN A 1 193 ? 25.048 -10.457 -8.291 1.00 58.31 193 GLN A N 1
ATOM 1547 C CA . GLN A 1 193 ? 25.659 -9.459 -7.415 1.00 58.31 193 GLN A CA 1
ATOM 1548 C C . GLN A 1 193 ? 27.008 -9.966 -6.902 1.00 58.31 193 GLN A C 1
ATOM 1550 O O . GLN A 1 193 ? 27.117 -11.096 -6.427 1.00 58.31 193 GLN A O 1
ATOM 1555 N N . ALA A 1 194 ? 28.029 -9.107 -6.952 1.00 55.41 194 ALA A N 1
ATOM 1556 C CA . ALA A 1 194 ? 29.343 -9.443 -6.431 1.00 55.41 194 ALA A CA 1
ATOM 1557 C C . ALA A 1 194 ? 29.241 -9.786 -4.935 1.00 55.41 194 ALA A C 1
ATOM 1559 O O . ALA A 1 194 ? 28.847 -8.959 -4.106 1.00 55.41 194 ALA A O 1
ATOM 1560 N N . THR A 1 195 ? 29.589 -11.021 -4.583 1.00 45.53 195 THR A N 1
ATOM 1561 C CA . THR A 1 195 ? 29.722 -11.460 -3.194 1.00 45.53 195 THR A CA 1
ATOM 1562 C C . THR A 1 195 ? 31.132 -11.181 -2.697 1.00 45.53 195 THR A C 1
ATOM 1564 O O . THR A 1 195 ? 32.118 -11.541 -3.338 1.00 45.53 195 THR A O 1
ATOM 1567 N N . THR A 1 196 ? 31.236 -10.567 -1.520 1.00 60.47 196 THR A N 1
ATOM 1568 C CA . THR A 1 196 ? 32.498 -10.514 -0.765 1.00 60.47 196 THR A CA 1
ATOM 1569 C C . THR A 1 196 ? 32.975 -11.931 -0.413 1.00 60.47 196 THR A C 1
ATOM 1571 O O . THR A 1 196 ? 32.171 -12.862 -0.380 1.00 60.47 196 THR A O 1
ATOM 1574 N N . ALA A 1 197 ? 34.257 -12.106 -0.068 1.00 59.00 197 ALA A N 1
ATOM 1575 C CA . ALA A 1 197 ? 34.819 -13.402 0.356 1.00 59.00 197 ALA A CA 1
ATOM 1576 C C . ALA A 1 197 ? 34.084 -14.055 1.554 1.00 59.00 197 ALA A C 1
ATOM 1578 O O . ALA A 1 197 ? 34.230 -15.247 1.795 1.00 59.00 197 ALA A O 1
ATOM 1579 N N . ALA A 1 198 ? 33.263 -13.286 2.282 1.00 64.25 198 ALA A N 1
ATOM 1580 C CA . ALA A 1 198 ? 32.407 -13.744 3.376 1.00 64.25 198 ALA A CA 1
ATOM 1581 C C . ALA A 1 198 ? 30.944 -14.032 2.957 1.00 64.25 198 ALA A C 1
ATOM 1583 O O . ALA A 1 198 ? 30.077 -14.170 3.818 1.00 64.25 198 ALA A O 1
ATOM 1584 N N . GLY A 1 199 ? 30.634 -14.061 1.655 1.00 48.88 199 GLY A N 1
ATOM 1585 C CA . GLY A 1 199 ? 29.295 -14.357 1.125 1.00 48.88 199 GLY A CA 1
ATOM 1586 C C . GLY A 1 199 ? 28.255 -13.248 1.321 1.00 48.88 199 GLY A C 1
ATOM 1587 O O . GLY A 1 199 ? 27.074 -13.462 1.061 1.00 48.88 199 GLY A O 1
ATOM 1588 N N . LYS A 1 200 ? 28.656 -12.052 1.774 1.00 43.09 200 LYS A N 1
ATOM 1589 C CA . LYS A 1 200 ? 27.755 -10.893 1.866 1.00 43.09 200 LYS A CA 1
ATOM 1590 C C . LYS A 1 200 ? 27.745 -10.114 0.555 1.00 43.09 200 LYS A C 1
ATOM 1592 O O . LYS A 1 200 ? 28.810 -9.865 -0.016 1.00 43.09 200 LYS A O 1
ATOM 1597 N N . LEU A 1 201 ? 26.544 -9.723 0.130 1.00 45.16 201 LEU A N 1
ATOM 1598 C CA . LEU A 1 201 ? 26.296 -8.862 -1.026 1.00 45.16 201 LEU A CA 1
ATOM 1599 C C . LEU A 1 201 ? 27.007 -7.517 -0.826 1.00 45.16 201 LEU A C 1
ATOM 1601 O O . LEU A 1 201 ? 26.828 -6.882 0.217 1.00 45.16 201 LEU A O 1
ATOM 1605 N N . VAL A 1 202 ? 27.814 -7.097 -1.801 1.00 45.66 202 VAL A N 1
ATOM 1606 C CA . VAL A 1 202 ? 28.403 -5.752 -1.818 1.00 45.66 202 VAL A CA 1
ATOM 1607 C C . VAL A 1 202 ? 27.270 -4.756 -2.073 1.00 45.66 202 VAL A C 1
ATOM 1609 O O . VAL A 1 202 ? 26.581 -4.846 -3.086 1.00 45.66 202 VAL A O 1
ATOM 1612 N N . GLN A 1 203 ? 27.029 -3.856 -1.121 1.00 35.53 203 GLN A N 1
ATOM 1613 C CA . GLN A 1 203 ? 26.171 -2.693 -1.341 1.00 35.53 203 GLN A CA 1
ATOM 1614 C C . GLN A 1 203 ? 27.046 -1.573 -1.906 1.00 35.53 203 GLN A C 1
ATOM 1616 O O . GLN A 1 203 ? 28.067 -1.252 -1.297 1.00 35.53 203 GLN A O 1
ATOM 1621 N N . ASP A 1 204 ? 26.650 -1.047 -3.066 1.00 38.19 204 ASP A N 1
ATOM 1622 C CA . ASP A 1 204 ? 27.225 0.158 -3.680 1.00 38.19 204 ASP A CA 1
ATOM 1623 C C . ASP A 1 204 ? 26.877 1.427 -2.883 1.00 38.19 204 ASP A C 1
ATOM 1625 O O . ASP A 1 204 ? 25.731 1.516 -2.372 1.00 38.19 204 ASP A O 1
#

Organism: Gymnodraco acuticeps (NCBI:txid8218)

Radius of gyration: 25.69 Å; chains: 1; bounding box: 53×59×86 Å

pLDDT: mean 77.12, std 21.82, range [24.83, 95.69]

Secondary structure (DSSP, 8-state):
--------PPP-S-----------STHHHHHHHHHHHHHHHHHHT-TTS-TTHHHHHHHHHHHHHHHHHS-S-HHHHHHHHHHHHHHHTT--B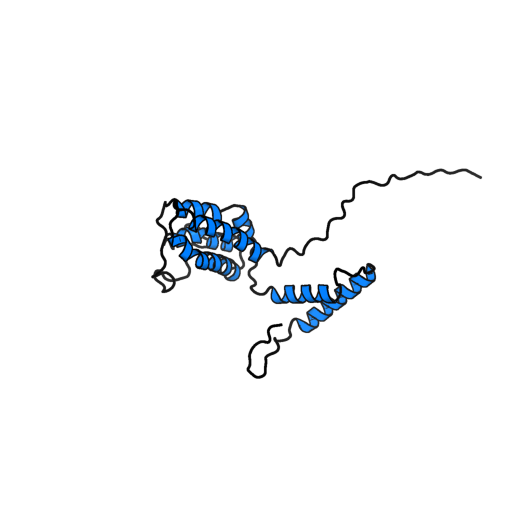-S-TTS-B-SS-TT-HHHHT--PPPTT-HHHHHHHHHHT-HHHHHHHHT--S-S--HHHHHHHHHHHHHS-TTS---HHHHHHHHHHHHHHHHHHTTPPPPBPTTSPBPP-

Sequence (204 aa):
MYIGWYKRQAQPRGAKEKRGSRCSYISSYVDNYEGLSKKLLKLTQNKDCDTKLKRWLRSIKNHVYWSATSTTSGPEKVARWTSLVNHLQNVHVHDDPLFPKCTHPVGAASDANKPYLKGGSITLARVETILTNKRVLKDVLKLSHHYQTSSLESFHNLILRFTPKNVVFPFIGMLCRLCLAAMHHNENAGRDQATTAAGKLVQD